Protein AF-0000000065932574 (afdb_homodimer)

Nearest PDB structures (foldseek):
  1spg-assembly1_B-2  TM=9.862E-01  e=1.810E-15  Leiostomus xanthurus
  3bom-assembly1_D  TM=9.839E-01  e=6.636E-15  Oncorhynchus mykiss
  1hbr-assembly1_B  TM=9.852E-01  e=6.732E-13  Gallus gallus
  5eui-assembly1_B  TM=9.733E-01  e=8.563E-13  Ochotona princeps
  1o1k-assembly1_D  TM=9.683E-01  e=1.089E-12  Homo sapiens

Structure (mmCIF, N/CA/C/O backbone):
data_AF-0000000065932574-model_v1
#
loop_
_entity.id
_entity.type
_entity.pdbx_description
1 polymer 'Hemoglobin subunit beta-B'
#
loop_
_atom_site.group_PDB
_atom_site.id
_atom_site.type_symbol
_atom_site.label_atom_id
_atom_site.label_alt_id
_atom_site.label_comp_id
_atom_site.label_asym_id
_atom_site.label_entity_id
_atom_site.label_seq_id
_atom_site.pdbx_PDB_ins_code
_atom_site.Cartn_x
_atom_site.Cartn_y
_atom_site.Cartn_z
_atom_site.occupancy
_atom_site.B_iso_or_equiv
_atom_site.auth_seq_id
_atom_site.auth_comp_id
_atom_site.auth_asym_id
_atom_site.auth_atom_id
_atom_site.pdbx_PDB_model_num
ATOM 1 N N . MET A 1 1 ? 18.172 -2.545 -16.797 1 76.25 1 MET A N 1
ATOM 2 C CA . MET A 1 1 ? 18.594 -3.184 -15.555 1 76.25 1 MET A CA 1
ATOM 3 C C . MET A 1 1 ? 18.422 -2.236 -14.375 1 76.25 1 MET A C 1
ATOM 5 O O . MET A 1 1 ? 18.578 -1.021 -14.523 1 76.25 1 MET A O 1
ATOM 9 N N . VAL A 1 2 ? 17.922 -2.836 -13.172 1 87 2 VAL A N 1
ATOM 10 C CA . VAL A 1 2 ? 17.797 -2.018 -11.977 1 87 2 VAL A CA 1
ATOM 11 C C . VAL A 1 2 ? 19.125 -1.96 -11.242 1 87 2 VAL A C 1
ATOM 13 O O . VAL A 1 2 ? 19.828 -2.971 -11.125 1 87 2 VAL A O 1
ATOM 16 N N . ASP A 1 3 ? 19.547 -0.812 -10.898 1 93.62 3 ASP A N 1
ATOM 17 C CA . ASP A 1 3 ? 20.766 -0.646 -10.117 1 93.62 3 ASP A CA 1
ATOM 18 C C . ASP A 1 3 ? 20.484 -0.751 -8.617 1 93.62 3 ASP A C 1
ATOM 20 O O . ASP A 1 3 ? 19.75 0.06 -8.062 1 93.62 3 ASP A O 1
ATOM 24 N N . TRP A 1 4 ? 21.125 -1.774 -7.992 1 97.38 4 TRP A N 1
ATOM 25 C CA . TRP A 1 4 ? 20.953 -2.01 -6.562 1 97.38 4 TRP A CA 1
ATOM 26 C C . TRP A 1 4 ? 22.219 -1.632 -5.797 1 97.38 4 TRP A C 1
ATOM 28 O O . TRP A 1 4 ? 23.328 -2.035 -6.172 1 97.38 4 TRP A O 1
ATOM 38 N N . THR A 1 5 ? 22.047 -0.857 -4.723 1 97.62 5 THR A N 1
ATOM 39 C CA . THR A 1 5 ? 23.156 -0.694 -3.801 1 97.62 5 THR A CA 1
ATOM 40 C C . THR A 1 5 ? 23.344 -1.942 -2.941 1 97.62 5 THR A C 1
ATOM 42 O O . THR A 1 5 ? 22.453 -2.789 -2.873 1 97.62 5 THR A O 1
ATOM 45 N N . ASP A 1 6 ? 24.469 -2.064 -2.291 1 97.69 6 ASP A N 1
ATOM 46 C CA . ASP A 1 6 ? 24.719 -3.189 -1.392 1 97.69 6 ASP A CA 1
ATOM 47 C C . ASP A 1 6 ? 23.703 -3.199 -0.245 1 97.69 6 ASP A C 1
ATOM 49 O O . ASP A 1 6 ? 23.25 -4.266 0.182 1 97.69 6 ASP A O 1
ATOM 53 N N . ALA A 1 7 ? 23.344 -2.027 0.246 1 97.69 7 ALA A N 1
ATOM 54 C CA . ALA A 1 7 ? 22.406 -1.908 1.354 1 97.69 7 ALA A CA 1
ATOM 55 C C . ALA A 1 7 ? 21 -2.373 0.94 1 97.69 7 ALA A C 1
ATOM 57 O O . ALA A 1 7 ? 20.312 -3.055 1.706 1 97.69 7 ALA A O 1
ATOM 58 N N . GLU A 1 8 ? 20.625 -2.012 -0.268 1 98 8 GLU A N 1
ATOM 59 C CA . GLU A 1 8 ? 19.328 -2.445 -0.774 1 98 8 GLU A CA 1
ATOM 60 C C . GLU A 1 8 ? 19.281 -3.963 -0.935 1 98 8 GLU A C 1
ATOM 62 O O . GLU A 1 8 ? 18.297 -4.602 -0.531 1 98 8 GLU A O 1
ATOM 67 N N . ARG A 1 9 ? 20.328 -4.551 -1.53 1 98.12 9 ARG A N 1
ATOM 68 C CA . ARG A 1 9 ? 20.422 -5.996 -1.71 1 98.12 9 ARG A CA 1
ATOM 69 C C . ARG A 1 9 ? 20.297 -6.723 -0.374 1 98.12 9 ARG A C 1
ATOM 71 O O . ARG A 1 9 ? 19.562 -7.695 -0.251 1 98.12 9 ARG A O 1
ATOM 78 N N . ALA A 1 10 ? 21.031 -6.242 0.563 1 98.5 10 ALA A N 1
ATOM 79 C CA . ALA A 1 10 ? 21.031 -6.867 1.884 1 98.5 10 ALA A CA 1
ATOM 80 C C . ALA A 1 10 ? 19.656 -6.781 2.543 1 98.5 10 ALA A C 1
ATOM 82 O O . ALA A 1 10 ? 19.219 -7.738 3.18 1 98.5 10 ALA A O 1
ATOM 83 N N . ALA A 1 11 ? 19 -5.621 2.408 1 98.5 11 ALA A N 1
ATOM 84 C CA . ALA A 1 11 ? 17.688 -5.43 3.002 1 98.5 11 ALA A CA 1
ATOM 85 C C . ALA A 1 11 ? 16.656 -6.387 2.389 1 98.5 11 ALA A C 1
ATOM 87 O O . ALA A 1 11 ? 15.883 -7.016 3.107 1 98.5 11 ALA A O 1
ATOM 88 N N . ILE A 1 12 ? 16.719 -6.523 1.068 1 98.62 12 ILE A N 1
ATOM 89 C CA . ILE A 1 12 ? 15.77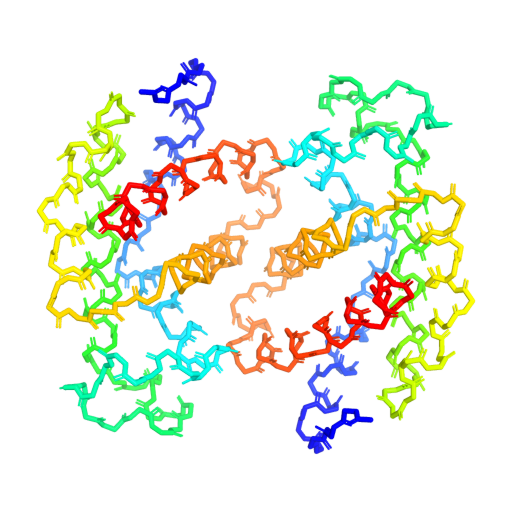3 -7.383 0.356 1 98.62 12 ILE A CA 1
ATOM 90 C C . ILE A 1 12 ? 16.016 -8.844 0.735 1 98.62 12 ILE A C 1
ATOM 92 O O . ILE A 1 12 ? 15.078 -9.555 1.112 1 98.62 12 ILE A O 1
ATOM 96 N N . THR A 1 13 ? 17.266 -9.266 0.676 1 98.44 13 THR A N 1
ATOM 97 C CA . THR A 1 13 ? 17.594 -10.664 0.912 1 98.44 13 THR A CA 1
ATOM 98 C C . THR A 1 13 ? 17.344 -11.039 2.373 1 98.44 13 THR A C 1
ATOM 100 O O . THR A 1 13 ? 16.875 -12.133 2.672 1 98.44 13 THR A O 1
ATOM 103 N N . SER A 1 14 ? 17.688 -10.148 3.275 1 98.62 14 SER A N 1
ATOM 104 C CA . SER A 1 14 ? 17.453 -10.398 4.695 1 98.62 14 SER A CA 1
ATOM 105 C C . SER A 1 14 ? 15.969 -10.5 5 1 98.62 14 SER A C 1
ATOM 107 O O . SER A 1 14 ? 15.539 -11.406 5.73 1 98.62 14 SER A O 1
ATOM 109 N N . LEU A 1 15 ? 15.211 -9.586 4.473 1 98.62 15 LEU A N 1
ATOM 110 C CA . LEU A 1 15 ? 13.766 -9.633 4.68 1 98.62 15 LEU A CA 1
ATOM 111 C C . LEU A 1 15 ? 13.172 -10.906 4.082 1 98.62 15 LEU A C 1
ATOM 113 O O . LEU A 1 15 ? 12.39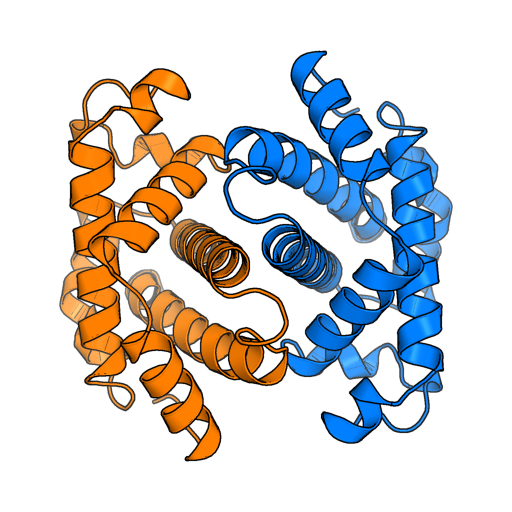1 -11.594 4.738 1 98.62 15 LEU A O 1
ATOM 117 N N . TRP A 1 16 ? 13.586 -11.203 2.852 1 98.62 16 TRP A N 1
ATOM 118 C CA . TRP A 1 16 ? 13.078 -12.391 2.178 1 98.62 16 TRP A CA 1
ATOM 119 C C . TRP A 1 16 ? 13.375 -13.648 2.992 1 98.62 16 TRP A C 1
ATOM 121 O O . TRP A 1 16 ? 12.531 -14.539 3.096 1 98.62 16 TRP A O 1
ATOM 131 N N . GLY A 1 17 ? 14.547 -13.688 3.535 1 98.38 17 GLY A N 1
ATOM 132 C CA . GLY A 1 17 ? 14.961 -14.844 4.316 1 98.38 17 GLY A CA 1
ATOM 133 C C 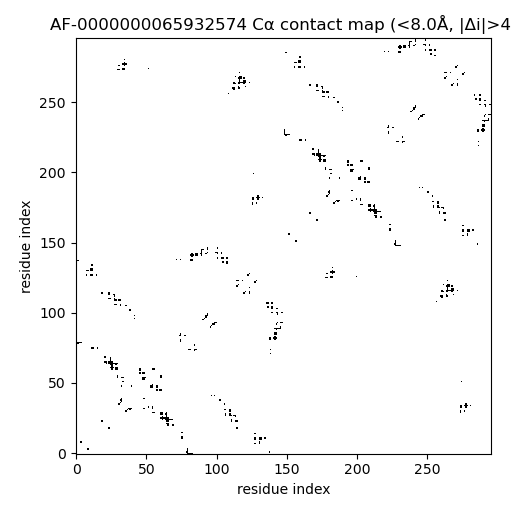. GLY A 1 17 ? 14.07 -15.094 5.52 1 98.38 17 GLY A C 1
ATOM 134 O O . GLY A 1 17 ? 14.016 -16.203 6.039 1 98.38 17 GLY A O 1
ATOM 135 N N . LYS A 1 18 ? 13.375 -14.094 5.98 1 98.44 18 LYS A N 1
ATOM 136 C CA . LYS A 1 18 ? 12.523 -14.219 7.156 1 98.44 18 LYS A CA 1
ATOM 137 C C . LYS A 1 18 ? 11.078 -14.539 6.762 1 98.44 18 LYS A C 1
ATOM 139 O O . LYS A 1 18 ? 10.273 -14.922 7.609 1 98.44 18 LYS A O 1
ATOM 144 N N . ILE A 1 19 ? 10.719 -14.352 5.516 1 98.56 19 ILE A N 1
ATOM 145 C CA . ILE A 1 19 ? 9.352 -14.516 5.039 1 98.56 19 ILE A CA 1
ATOM 146 C C . ILE A 1 19 ? 9.047 -16 4.828 1 98.56 19 ILE A C 1
ATOM 148 O O . ILE A 1 19 ? 9.805 -16.703 4.156 1 98.56 19 ILE A O 1
ATOM 152 N N . ASP A 1 20 ? 8.031 -16.469 5.426 1 98.31 20 ASP A N 1
ATOM 153 C CA . ASP A 1 20 ? 7.461 -17.766 5.113 1 98.31 20 ASP A CA 1
ATOM 154 C C . ASP A 1 20 ? 6.484 -17.672 3.943 1 98.31 20 ASP A C 1
ATOM 156 O O . ASP A 1 20 ? 5.359 -17.188 4.105 1 98.31 20 ASP A O 1
ATOM 160 N N . VAL A 1 21 ? 6.824 -18.172 2.842 1 97.25 21 VAL A N 1
ATOM 161 C CA . VAL A 1 21 ? 6.07 -18.016 1.601 1 97.25 21 VAL A CA 1
ATOM 162 C C . VAL A 1 21 ? 4.707 -18.688 1.742 1 97.25 21 VAL A C 1
ATOM 164 O O . VAL A 1 21 ? 3.721 -18.234 1.159 1 97.25 21 VAL A O 1
ATOM 167 N N . GLY A 1 22 ? 4.672 -19.812 2.488 1 97.19 22 GLY A N 1
ATOM 168 C CA . GLY A 1 22 ? 3.426 -20.531 2.719 1 97.19 22 GLY A CA 1
ATOM 169 C C . GLY A 1 22 ? 2.469 -19.781 3.627 1 97.19 22 GLY A C 1
ATOM 170 O O . GLY A 1 22 ? 1.277 -20.094 3.674 1 97.19 22 GLY A O 1
ATOM 171 N N . GLU A 1 23 ? 2.965 -18.828 4.344 1 98.12 23 GLU A N 1
ATOM 172 C CA . GLU A 1 23 ? 2.15 -18 5.227 1 98.12 23 GLU A CA 1
ATOM 173 C C . GLU A 1 23 ? 1.744 -16.703 4.543 1 98.12 23 GLU A C 1
ATOM 175 O O . GLU A 1 23 ? 0.555 -16.406 4.418 1 98.12 23 GLU A O 1
ATOM 180 N N . ILE A 1 24 ? 2.709 -15.938 3.996 1 98.75 24 ILE A N 1
ATOM 181 C CA . ILE A 1 24 ? 2.471 -14.586 3.486 1 98.75 24 ILE A CA 1
ATOM 182 C C . ILE A 1 24 ? 1.743 -14.664 2.146 1 98.75 24 ILE A C 1
ATOM 184 O O . ILE A 1 24 ? 0.891 -13.828 1.848 1 98.75 24 ILE A O 1
ATOM 188 N N . GLY A 1 25 ? 2.105 -15.664 1.312 1 98.69 25 GLY A N 1
ATOM 189 C CA . GLY A 1 25 ? 1.512 -15.805 -0.009 1 98.69 25 GLY A CA 1
ATOM 190 C C . GLY A 1 25 ? 0 -15.93 0.026 1 98.69 25 GLY A C 1
ATOM 191 O O . GLY A 1 25 ? -0.708 -15.117 -0.571 1 98.69 25 GLY A O 1
ATOM 192 N N . PRO A 1 26 ? -0.495 -16.953 0.749 1 98.69 26 PRO A N 1
ATOM 193 C CA . PRO A 1 26 ? -1.946 -17.094 0.875 1 98.69 26 PRO A CA 1
ATOM 194 C C . PRO A 1 26 ? -2.621 -15.852 1.447 1 98.69 26 PRO A C 1
ATOM 196 O O . PRO A 1 26 ? -3.688 -15.453 0.974 1 98.69 26 PRO A O 1
ATOM 199 N N . GLN A 1 27 ? -2.023 -15.211 2.443 1 98.69 27 GLN A N 1
ATOM 200 C CA . GLN A 1 27 ? -2.592 -14.008 3.033 1 98.69 27 GLN A CA 1
ATOM 201 C C . GLN A 1 27 ? -2.682 -12.883 2.008 1 98.69 27 GLN A C 1
ATOM 203 O O . GLN A 1 27 ? -3.701 -12.195 1.92 1 98.69 27 GLN A O 1
ATOM 208 N N . ALA A 1 28 ? -1.622 -12.711 1.23 1 98.81 28 ALA A N 1
ATOM 209 C CA . ALA A 1 28 ? -1.55 -11.609 0.275 1 98.81 28 ALA A CA 1
ATOM 210 C C . ALA A 1 28 ? -2.576 -11.781 -0.841 1 98.81 28 ALA A C 1
ATOM 212 O O . ALA A 1 28 ? -3.258 -10.828 -1.22 1 98.81 28 ALA A O 1
ATOM 213 N N . LEU A 1 29 ? -2.684 -13.008 -1.355 1 98.75 29 LEU A N 1
ATOM 214 C CA . LEU A 1 29 ? -3.633 -13.219 -2.441 1 98.75 29 LEU A CA 1
ATOM 215 C C . LEU A 1 29 ? -5.07 -13.109 -1.938 1 98.75 29 LEU A C 1
ATOM 217 O O . LEU A 1 29 ? -5.934 -12.57 -2.637 1 98.75 29 LEU A O 1
ATOM 221 N N . THR A 1 30 ? -5.328 -13.578 -0.752 1 98.75 30 THR A N 1
ATOM 222 C CA . THR A 1 30 ? -6.633 -13.398 -0.126 1 98.75 30 THR A CA 1
ATOM 223 C C . THR A 1 30 ? -6.98 -11.922 -0.015 1 98.75 30 THR A C 1
ATOM 225 O O . THR A 1 30 ? -8.078 -11.5 -0.4 1 98.75 30 THR A O 1
ATOM 228 N N . ARG A 1 31 ? -6.07 -11.102 0.467 1 98.81 31 ARG A N 1
ATOM 229 C CA . ARG A 1 31 ? -6.301 -9.664 0.577 1 98.81 31 ARG A CA 1
ATOM 230 C C . ARG A 1 31 ? -6.562 -9.047 -0.792 1 98.81 31 ARG A C 1
ATOM 232 O O . ARG A 1 31 ? -7.426 -8.18 -0.932 1 98.81 31 ARG A O 1
ATOM 239 N N . LEU A 1 32 ? -5.801 -9.516 -1.788 1 98.75 32 LEU A N 1
ATOM 240 C CA . LEU A 1 32 ? -6.027 -8.984 -3.129 1 98.75 32 LEU A CA 1
ATOM 241 C C . LEU A 1 32 ? -7.477 -9.195 -3.555 1 98.75 32 LEU A C 1
ATOM 243 O O . LEU A 1 32 ? -8.141 -8.25 -3.986 1 98.75 32 LEU A O 1
ATOM 247 N N . LEU A 1 33 ? -7.98 -10.414 -3.416 1 98.69 33 LEU A N 1
ATOM 248 C CA . LEU A 1 33 ? -9.297 -10.781 -3.924 1 98.69 33 LEU A CA 1
ATOM 249 C C . LEU A 1 33 ? -10.398 -10.086 -3.127 1 98.69 33 LEU A C 1
ATOM 251 O O . LEU A 1 33 ? -11.461 -9.781 -3.668 1 98.69 33 LEU A O 1
ATOM 255 N N . ILE A 1 34 ? -10.141 -9.75 -1.908 1 98.56 34 ILE A N 1
ATOM 256 C CA . ILE A 1 34 ? -11.148 -9.141 -1.043 1 98.56 34 ILE A CA 1
ATOM 257 C C . ILE A 1 34 ? -11.102 -7.625 -1.186 1 98.56 34 ILE A C 1
ATOM 259 O O . ILE A 1 34 ? -12.141 -6.98 -1.353 1 98.56 34 ILE A O 1
ATOM 263 N N . VAL A 1 35 ? -9.953 -7.027 -1.203 1 98.38 35 VAL A N 1
ATOM 264 C CA . VAL A 1 35 ? -9.766 -5.582 -1.192 1 98.38 35 VAL A CA 1
ATOM 265 C C . VAL A 1 35 ? -9.969 -5.023 -2.598 1 98.38 35 VAL A C 1
ATOM 267 O O . VAL A 1 35 ? -10.461 -3.904 -2.764 1 98.38 35 VAL A O 1
ATOM 270 N N . TYR A 1 36 ? -9.562 -5.801 -3.598 1 97.94 36 TYR A N 1
ATOM 271 C CA . TYR A 1 36 ? -9.703 -5.438 -5.004 1 97.94 36 TYR A CA 1
ATOM 272 C C . TYR A 1 36 ? -10.547 -6.465 -5.75 1 97.94 36 TYR A C 1
ATOM 274 O O . TYR A 1 36 ? -10.055 -7.156 -6.637 1 97.94 36 TYR A O 1
ATOM 282 N N . PRO A 1 37 ? -11.828 -6.461 -5.48 1 97.19 37 PRO A N 1
ATOM 283 C CA . PRO A 1 37 ? -12.68 -7.566 -5.93 1 97.19 37 PRO A CA 1
ATOM 284 C C . PRO A 1 37 ? -12.758 -7.672 -7.453 1 97.19 37 PRO A C 1
ATOM 286 O O . PRO A 1 37 ? -13.078 -8.734 -7.984 1 97.19 37 PRO A O 1
ATOM 289 N N . TRP A 1 38 ? -12.453 -6.594 -8.219 1 96.25 38 TRP A N 1
ATOM 290 C CA . TRP A 1 38 ? -12.453 -6.656 -9.68 1 96.25 38 TRP A CA 1
ATOM 291 C C . TRP A 1 38 ? -11.383 -7.621 -10.172 1 96.25 38 TRP A C 1
ATOM 293 O O . TRP A 1 38 ? -11.422 -8.062 -11.328 1 96.25 38 TRP A O 1
ATOM 303 N N . THR A 1 39 ? -10.414 -8.031 -9.383 1 97.44 39 THR A N 1
ATOM 304 C CA . THR A 1 39 ? -9.359 -8.945 -9.789 1 97.44 39 THR A CA 1
ATOM 305 C C . THR A 1 39 ? -9.875 -10.383 -9.828 1 97.44 39 THR A C 1
ATOM 307 O O . THR A 1 39 ? -9.234 -11.258 -10.406 1 97.44 39 THR A O 1
ATOM 310 N N . GLN A 1 40 ? -11.008 -10.641 -9.156 1 97.38 40 GLN A N 1
ATOM 311 C CA . GLN A 1 40 ? -11.578 -11.984 -9.094 1 97.38 40 GLN A CA 1
ATOM 312 C C . GLN A 1 40 ? -11.836 -12.539 -10.492 1 97.38 40 GLN A C 1
ATOM 314 O O . GLN A 1 40 ? -11.797 -13.75 -10.703 1 97.38 40 GLN A O 1
ATOM 319 N N . ARG A 1 41 ? -12.023 -11.672 -11.445 1 95.44 41 ARG A N 1
ATOM 320 C CA . ARG A 1 41 ? -12.352 -12.07 -12.812 1 95.44 41 ARG A CA 1
ATOM 321 C C . ARG A 1 41 ? -11.219 -12.891 -13.422 1 95.44 41 ARG A C 1
ATOM 323 O O . ARG A 1 41 ? -11.438 -13.68 -14.352 1 95.44 41 ARG A O 1
ATOM 330 N N . HIS A 1 42 ? -9.969 -12.797 -12.906 1 94.88 42 HIS A N 1
ATOM 331 C CA . HIS A 1 42 ? -8.812 -13.508 -13.445 1 94.88 42 HIS A CA 1
ATOM 332 C C . HIS A 1 42 ? -8.672 -14.883 -12.812 1 94.88 42 HIS A C 1
ATOM 334 O O . HIS A 1 42 ? -7.812 -15.672 -13.211 1 94.88 42 HIS A O 1
ATOM 340 N N . PHE A 1 43 ? -9.555 -15.188 -11.867 1 96.88 43 PHE A N 1
ATOM 341 C CA . PHE A 1 43 ? -9.391 -16.422 -11.102 1 96.88 43 PHE A CA 1
ATOM 342 C C . PHE A 1 43 ? -10.648 -17.266 -11.164 1 96.88 43 PHE A C 1
ATOM 344 O O . PHE A 1 43 ? -11.031 -17.906 -10.18 1 96.88 43 PHE A O 1
ATOM 351 N N . THR A 1 44 ? -11.242 -17.281 -12.258 1 93.44 44 THR A N 1
ATOM 352 C CA . THR A 1 44 ? -12.5 -17.984 -12.461 1 93.44 44 THR A CA 1
ATOM 353 C C . THR A 1 44 ? -12.32 -19.484 -12.266 1 93.44 44 THR A C 1
ATOM 355 O O . THR A 1 44 ? -13.258 -20.188 -11.891 1 93.44 44 THR A O 1
ATOM 358 N N . THR A 1 45 ? -11.117 -19.969 -12.461 1 95.31 45 THR A N 1
ATOM 359 C CA . THR A 1 45 ? -10.844 -21.406 -12.367 1 95.31 45 THR A CA 1
ATOM 360 C C . THR A 1 45 ? -10.727 -21.828 -10.906 1 95.31 45 THR A C 1
ATOM 362 O O . THR A 1 45 ? -10.609 -23.031 -10.617 1 95.31 45 THR A O 1
ATOM 365 N N . PHE A 1 46 ? -10.82 -20.906 -9.977 1 97.56 46 PHE A N 1
ATOM 366 C CA . PHE A 1 46 ? -10.641 -21.219 -8.562 1 97.56 46 PHE A CA 1
ATOM 367 C C . PHE A 1 46 ? -11.961 -21.641 -7.926 1 97.56 46 PHE A C 1
ATOM 369 O O . PHE A 1 46 ? -12 -21.984 -6.746 1 97.56 46 PHE A O 1
ATOM 376 N N . GLY A 1 47 ? -13 -21.688 -8.758 1 96 47 GLY A N 1
ATOM 377 C CA . GLY A 1 47 ? -14.312 -21.984 -8.188 1 96 47 GLY A CA 1
ATOM 378 C C . GLY A 1 47 ? -14.969 -20.781 -7.551 1 96 47 GLY A C 1
ATOM 379 O O . GLY A 1 47 ? -14.992 -19.688 -8.133 1 96 47 GLY A O 1
ATOM 380 N N . ASN A 1 48 ? -15.531 -21.016 -6.285 1 96 48 ASN A N 1
ATOM 381 C CA . ASN A 1 48 ? -16.297 -19.953 -5.648 1 96 48 ASN A CA 1
ATOM 382 C C . ASN A 1 48 ? -15.375 -18.969 -4.926 1 96 48 ASN A C 1
ATOM 384 O O . ASN A 1 48 ? -14.719 -19.328 -3.949 1 96 48 ASN A O 1
ATOM 388 N N . VAL A 1 49 ? -15.352 -17.766 -5.391 1 97.31 49 VAL A N 1
ATOM 389 C CA . VAL A 1 49 ? -14.602 -16.688 -4.738 1 97.31 49 VAL A CA 1
ATOM 390 C C . VAL A 1 49 ? -15.492 -15.461 -4.57 1 97.31 49 VAL A C 1
ATOM 392 O O . VAL A 1 49 ? -15.008 -14.328 -4.559 1 97.31 49 VAL A O 1
ATOM 395 N N . SER A 1 50 ? -16.812 -15.625 -4.441 1 95.12 50 SER A N 1
ATOM 396 C CA . SER A 1 50 ? -17.781 -14.531 -4.5 1 95.12 50 SER A CA 1
ATOM 397 C C . SER A 1 50 ? -17.984 -13.898 -3.127 1 95.12 50 SER A C 1
ATOM 399 O O . SER A 1 50 ? -18.562 -12.812 -3.018 1 95.12 50 SER A O 1
ATOM 401 N N . THR A 1 51 ? -17.578 -14.625 -2.033 1 96.38 51 THR A N 1
ATOM 402 C CA . THR A 1 51 ? -17.672 -14.078 -0.684 1 96.38 51 THR A CA 1
ATOM 403 C C . THR A 1 51 ? -16.328 -14.133 0.024 1 96.38 51 THR A C 1
ATOM 405 O O . THR A 1 51 ? -15.461 -14.93 -0.337 1 96.38 51 THR A O 1
ATOM 408 N N . ASN A 1 52 ? -16.219 -13.289 1.004 1 96.5 52 ASN A N 1
ATOM 409 C CA . ASN A 1 52 ? -14.984 -13.297 1.777 1 96.5 52 ASN A CA 1
ATOM 410 C C . ASN A 1 52 ? -14.734 -14.656 2.418 1 96.5 52 ASN A C 1
ATOM 412 O O . ASN A 1 52 ? -13.602 -15.141 2.424 1 96.5 52 ASN A O 1
ATOM 416 N N . ALA A 1 53 ? -15.82 -15.25 2.939 1 96.19 53 ALA A N 1
ATOM 417 C CA . ALA A 1 53 ? -15.703 -16.578 3.555 1 96.19 53 ALA A CA 1
ATOM 418 C C . ALA A 1 53 ? -15.227 -17.609 2.541 1 96.19 53 ALA A C 1
ATOM 420 O O . ALA A 1 53 ? -14.391 -18.453 2.855 1 96.19 53 ALA A O 1
ATOM 421 N N . ALA A 1 54 ? -15.781 -17.594 1.314 1 97.56 54 ALA A N 1
ATOM 422 C CA . ALA A 1 54 ? -15.391 -18.516 0.255 1 97.56 54 ALA A CA 1
ATOM 423 C C . ALA A 1 54 ? -13.922 -18.344 -0.12 1 97.56 54 ALA A C 1
ATOM 425 O O . ALA A 1 54 ? -13.219 -19.312 -0.381 1 97.56 54 ALA A O 1
ATOM 426 N N . ILE A 1 55 ? -13.445 -17.109 -0.122 1 98.44 55 ILE A N 1
ATOM 427 C CA . ILE A 1 55 ? -12.07 -16.797 -0.491 1 98.44 55 ILE A CA 1
ATOM 428 C C . ILE A 1 55 ? -11.117 -17.297 0.587 1 98.44 55 ILE A C 1
ATOM 430 O O . ILE A 1 55 ? -10.109 -17.938 0.281 1 98.44 55 ILE A O 1
ATOM 434 N N . LEU A 1 56 ? -11.453 -17.062 1.831 1 96.62 56 LEU A N 1
ATOM 435 C CA . LEU A 1 56 ? -10.609 -17.422 2.963 1 96.62 56 LEU A CA 1
ATOM 436 C C . LEU A 1 56 ? -10.422 -18.922 3.059 1 96.62 56 LEU A C 1
ATOM 438 O O . LEU A 1 56 ? -9.359 -19.406 3.461 1 96.62 56 LEU A O 1
ATOM 442 N N . GLY A 1 57 ? -11.391 -19.609 2.686 1 95.19 57 GLY A N 1
ATOM 443 C CA . GLY A 1 57 ? -11.344 -21.062 2.816 1 95.19 57 GLY A CA 1
ATOM 444 C C . GLY A 1 57 ? -10.992 -21.766 1.52 1 95.19 57 GLY A C 1
ATOM 445 O O . GLY A 1 57 ? -11.07 -23 1.437 1 95.19 57 GLY A O 1
ATOM 446 N N . ASN A 1 58 ? -10.594 -21.062 0.461 1 98.06 58 ASN A N 1
ATOM 447 C CA . ASN A 1 58 ? -10.375 -21.641 -0.861 1 98.06 58 ASN A CA 1
ATOM 448 C C . ASN A 1 58 ? -8.945 -22.141 -1.02 1 98.06 58 ASN A C 1
ATOM 450 O O . ASN A 1 58 ? -8 -21.359 -1.062 1 98.06 58 ASN A O 1
ATOM 454 N N . PRO A 1 59 ? -8.719 -23.422 -1.13 1 98 59 PRO A N 1
ATOM 455 C CA . PRO A 1 59 ? -7.355 -23.953 -1.217 1 98 59 PRO A CA 1
ATOM 456 C C . PRO A 1 59 ? -6.621 -23.5 -2.477 1 98 59 PRO A C 1
ATOM 458 O O . PRO A 1 59 ? -5.391 -23.406 -2.479 1 98 59 PRO A O 1
ATOM 461 N N . LYS A 1 60 ? -7.312 -23.219 -3.494 1 98.5 60 LYS A N 1
ATOM 462 C CA . LYS A 1 60 ? -6.672 -22.766 -4.727 1 98.5 60 LYS A CA 1
ATOM 463 C C . LYS A 1 60 ? -6.102 -21.359 -4.562 1 98.5 60 LYS A C 1
ATOM 465 O O . LYS A 1 60 ? -5.07 -21.031 -5.148 1 98.5 60 LYS A O 1
ATOM 470 N N . VAL A 1 61 ? -6.816 -20.531 -3.775 1 98.5 61 VAL A N 1
ATOM 471 C CA . VAL A 1 61 ? -6.305 -19.203 -3.467 1 98.5 61 VAL A CA 1
ATOM 472 C C . VAL A 1 61 ? -4.996 -19.328 -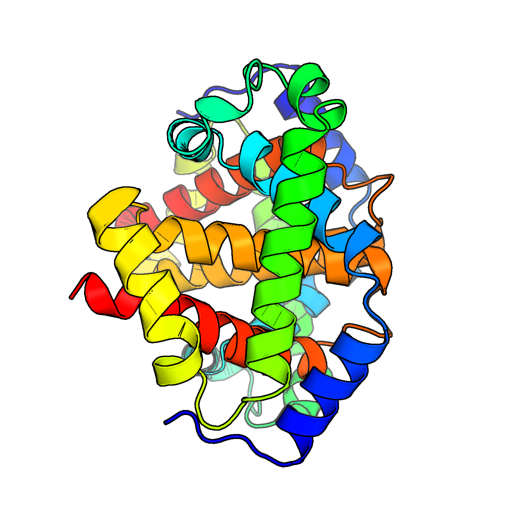2.689 1 98.5 61 VAL A C 1
ATOM 474 O O . VAL A 1 61 ? -4.004 -18.672 -3.027 1 98.5 61 VAL A O 1
ATOM 477 N N . ALA A 1 62 ? -5.016 -20.188 -1.742 1 98.38 62 ALA A N 1
ATOM 478 C CA . ALA A 1 62 ? -3.822 -20.391 -0.924 1 98.38 62 ALA A CA 1
ATOM 479 C C . ALA A 1 62 ? -2.666 -20.922 -1.765 1 98.38 62 ALA A C 1
ATOM 481 O O . ALA A 1 62 ? -1.54 -20.422 -1.667 1 98.38 62 ALA A O 1
ATOM 482 N N . GLN A 1 63 ? -2.957 -21.891 -2.561 1 98.38 63 GLN A N 1
ATOM 483 C CA . GLN A 1 63 ? -1.924 -22.516 -3.389 1 98.38 63 GLN A CA 1
ATOM 484 C C . GLN A 1 63 ? -1.344 -21.5 -4.379 1 98.38 63 GLN A C 1
ATOM 486 O O . GLN A 1 63 ? -0.129 -21.469 -4.586 1 98.38 63 GLN A O 1
ATOM 491 N N . HIS A 1 64 ? -2.178 -20.719 -5.012 1 98.31 64 HIS A N 1
ATOM 492 C CA . HIS A 1 64 ? -1.671 -19.75 -5.973 1 98.31 64 HIS A CA 1
ATOM 493 C C . HIS A 1 64 ? -0.883 -18.641 -5.273 1 98.31 64 HIS A C 1
ATOM 495 O O . HIS A 1 64 ? 0.084 -18.109 -5.828 1 98.31 64 HIS A O 1
ATOM 501 N N . GLY A 1 65 ? -1.313 -18.266 -4.023 1 98.44 65 GLY A N 1
ATOM 502 C CA . GLY A 1 65 ? -0.495 -17.359 -3.238 1 98.44 65 GLY A CA 1
ATOM 503 C C . GLY A 1 65 ? 0.928 -17.844 -3.049 1 98.44 65 GLY A C 1
ATOM 504 O O . GLY A 1 65 ? 1.879 -17.078 -3.193 1 98.44 65 GLY A O 1
ATOM 505 N N . LYS A 1 66 ? 1.029 -19.094 -2.795 1 98.31 66 LYS A N 1
ATOM 506 C CA . LYS A 1 66 ? 2.355 -19.688 -2.666 1 98.31 66 LYS A CA 1
ATOM 507 C C . LYS A 1 66 ? 3.109 -19.641 -3.99 1 98.31 66 LYS A C 1
ATOM 509 O O . LYS A 1 66 ? 4.316 -19.375 -4.016 1 98.31 66 LYS A O 1
ATOM 514 N N . THR A 1 67 ? 2.406 -19.938 -5.059 1 97.38 67 THR A N 1
ATOM 515 C CA . THR A 1 67 ? 3.008 -19.891 -6.387 1 97.38 67 THR A CA 1
ATOM 516 C C . THR A 1 67 ? 3.557 -18.5 -6.695 1 97.38 67 THR A C 1
ATOM 518 O O . THR A 1 67 ? 4.672 -18.375 -7.203 1 97.38 67 THR A O 1
ATOM 521 N N . VAL A 1 68 ? 2.777 -17.469 -6.395 1 97.56 68 VAL A N 1
ATOM 522 C CA . VAL A 1 68 ? 3.186 -16.094 -6.621 1 97.56 68 VAL A CA 1
ATOM 523 C C . VAL A 1 68 ? 4.461 -15.797 -5.836 1 97.56 68 VAL A C 1
ATOM 525 O O . VAL A 1 68 ? 5.406 -15.211 -6.375 1 97.56 68 VAL A O 1
ATOM 528 N N . MET A 1 69 ? 4.539 -16.203 -4.562 1 98.19 69 MET A N 1
ATOM 529 C CA . MET A 1 69 ? 5.715 -15.953 -3.736 1 98.19 69 MET A CA 1
ATOM 530 C C . MET A 1 69 ? 6.918 -16.734 -4.246 1 98.19 69 MET A C 1
ATOM 532 O O . MET A 1 69 ? 8.055 -16.281 -4.137 1 98.19 69 MET A O 1
ATOM 536 N N . GLY A 1 70 ? 6.633 -17.922 -4.781 1 96 70 GLY A N 1
ATOM 537 C CA . GLY A 1 70 ? 7.699 -18.625 -5.473 1 96 70 GLY A CA 1
ATOM 538 C C . GLY A 1 70 ? 8.281 -17.844 -6.629 1 96 70 GLY A C 1
ATOM 539 O O . GLY A 1 70 ? 9.492 -17.891 -6.863 1 96 70 GLY A O 1
ATOM 540 N N . GLY A 1 71 ? 7.418 -17.188 -7.352 1 95.5 71 GLY A N 1
ATOM 541 C CA . GLY A 1 71 ? 7.891 -16.266 -8.375 1 95.5 71 GLY A CA 1
ATOM 542 C C . GLY A 1 71 ? 8.773 -15.172 -7.824 1 95.5 71 GLY A C 1
ATOM 543 O O . GLY A 1 71 ? 9.797 -14.828 -8.43 1 95.5 71 GLY A O 1
ATOM 544 N N . LEU A 1 72 ? 8.438 -14.617 -6.691 1 97.88 72 LEU A N 1
ATOM 545 C CA . LEU A 1 72 ? 9.25 -13.57 -6.082 1 97.88 72 LEU A CA 1
ATOM 546 C C . LEU A 1 72 ? 10.617 -14.109 -5.668 1 97.88 72 LEU A C 1
ATOM 548 O O . LEU A 1 72 ? 11.617 -13.391 -5.719 1 97.88 72 LEU A O 1
ATOM 552 N N . GLU A 1 73 ? 10.633 -15.328 -5.227 1 97.88 73 GLU A N 1
ATOM 553 C CA . GLU A 1 73 ? 11.906 -15.961 -4.906 1 97.88 73 GLU A CA 1
ATOM 554 C C . GLU A 1 73 ? 12.852 -15.938 -6.105 1 97.88 73 GLU A C 1
ATOM 556 O O . GLU A 1 73 ? 14.047 -15.672 -5.957 1 97.88 73 GLU A O 1
ATOM 561 N N . ASN A 1 74 ? 12.297 -16.266 -7.254 1 97.31 74 ASN A N 1
ATOM 562 C CA . ASN A 1 74 ? 13.102 -16.219 -8.469 1 97.31 74 ASN A CA 1
ATOM 563 C C . ASN A 1 74 ? 13.672 -14.82 -8.711 1 97.31 74 ASN A C 1
ATOM 565 O O . ASN A 1 74 ? 14.812 -14.68 -9.148 1 97.31 74 ASN A O 1
ATOM 569 N N . ALA A 1 75 ? 12.875 -13.82 -8.469 1 97.75 75 ALA A N 1
ATOM 570 C CA . ALA A 1 75 ? 13.336 -12.445 -8.625 1 97.75 75 ALA A CA 1
ATOM 571 C C . ALA A 1 75 ? 14.453 -12.125 -7.633 1 97.75 75 ALA A C 1
ATOM 573 O O . ALA A 1 75 ? 15.453 -11.5 -7.992 1 97.75 75 ALA A O 1
ATOM 574 N N . VAL A 1 76 ? 14.289 -12.547 -6.352 1 98.31 76 VAL A N 1
ATOM 575 C CA . VAL A 1 76 ? 15.281 -12.297 -5.312 1 98.31 76 VAL A CA 1
ATOM 576 C C . VAL A 1 76 ? 16.609 -12.953 -5.691 1 98.31 76 VAL A C 1
ATOM 578 O O . VAL A 1 76 ? 17.672 -12.367 -5.496 1 98.31 76 VAL A O 1
ATOM 581 N N . LYS A 1 77 ? 16.547 -14.078 -6.32 1 97.69 77 LYS A N 1
ATOM 582 C CA . LYS A 1 77 ? 17.75 -14.828 -6.707 1 97.69 77 LYS A CA 1
ATOM 583 C C . LYS A 1 77 ? 18.375 -14.242 -7.973 1 97.69 77 LYS A C 1
ATOM 585 O O . LYS A 1 77 ? 19.516 -14.57 -8.312 1 97.69 77 LYS A O 1
ATOM 590 N N . ASN A 1 78 ? 17.641 -13.398 -8.656 1 97.62 78 ASN A N 1
ATOM 591 C CA . ASN A 1 78 ? 18.094 -12.805 -9.906 1 97.62 78 ASN A CA 1
ATOM 592 C C . ASN A 1 78 ? 17.906 -11.289 -9.906 1 97.62 78 ASN A C 1
ATOM 594 O O . ASN A 1 78 ? 17.391 -10.727 -10.875 1 97.62 78 ASN A O 1
ATOM 598 N N . LEU A 1 79 ? 18.297 -10.641 -8.859 1 97.69 79 LEU A N 1
ATOM 599 C CA . LEU A 1 79 ? 18.062 -9.219 -8.664 1 97.69 79 LEU A CA 1
ATOM 600 C C . LEU A 1 79 ? 18.609 -8.406 -9.836 1 97.69 79 LEU A C 1
ATOM 602 O O . LEU A 1 79 ? 18.031 -7.375 -10.195 1 97.69 79 LEU A O 1
ATOM 606 N N . ASP A 1 80 ? 19.625 -8.883 -10.477 1 96.75 80 ASP A N 1
ATOM 607 C CA . ASP A 1 80 ? 20.281 -8.117 -11.531 1 96.75 80 ASP A CA 1
ATOM 608 C C . ASP A 1 80 ? 19.672 -8.414 -12.891 1 96.75 80 ASP A C 1
ATOM 610 O O . ASP A 1 80 ? 20.094 -7.852 -13.906 1 96.75 80 ASP A O 1
ATOM 614 N N . ASP A 1 81 ? 18.656 -9.32 -12.977 1 96.88 81 ASP A N 1
ATOM 615 C CA . ASP A 1 81 ? 18.094 -9.711 -14.258 1 96.88 81 ASP A CA 1
ATOM 616 C C . ASP A 1 81 ? 16.625 -10.102 -14.109 1 96.88 81 ASP A C 1
ATOM 618 O O . ASP A 1 81 ? 16.172 -11.102 -14.672 1 96.88 81 ASP A O 1
ATOM 622 N N . ILE A 1 82 ? 15.906 -9.234 -13.344 1 96.69 82 ILE A N 1
ATOM 623 C CA . ILE A 1 82 ? 14.5 -9.523 -13.039 1 96.69 82 ILE A CA 1
ATOM 624 C C . ILE A 1 82 ? 13.688 -9.516 -14.336 1 96.69 82 ILE A C 1
ATOM 626 O O . ILE A 1 82 ? 12.828 -10.375 -14.539 1 96.69 82 ILE A O 1
ATOM 630 N N . LYS A 1 83 ? 13.977 -8.617 -15.234 1 94.5 83 LYS A N 1
ATOM 631 C CA . LYS A 1 83 ? 13.234 -8.477 -16.484 1 94.5 83 LYS A CA 1
ATOM 632 C C . LYS A 1 83 ? 13.242 -9.781 -17.281 1 94.5 83 LYS A C 1
ATOM 634 O O . LYS A 1 83 ? 12.188 -10.297 -17.656 1 94.5 83 LYS A O 1
ATOM 639 N N . ASN A 1 84 ? 14.375 -10.312 -17.5 1 94.88 84 ASN A N 1
ATOM 640 C CA . ASN A 1 84 ? 14.484 -11.539 -18.281 1 94.88 84 ASN A CA 1
ATOM 641 C C . ASN A 1 84 ? 13.977 -12.75 -17.5 1 94.88 84 ASN A C 1
ATOM 643 O O . ASN A 1 84 ? 13.422 -13.68 -18.094 1 94.88 84 ASN A O 1
ATOM 647 N N . THR A 1 85 ? 14.156 -12.68 -16.188 1 95.19 85 THR A N 1
ATOM 648 C CA . THR A 1 85 ? 13.664 -13.758 -15.336 1 95.19 85 THR A CA 1
ATOM 649 C C . THR A 1 85 ? 12.156 -13.938 -15.5 1 95.19 85 THR A C 1
ATOM 651 O O . THR A 1 85 ? 11.648 -15.055 -15.438 1 95.19 85 THR A O 1
ATOM 654 N N . TYR A 1 86 ? 11.445 -12.797 -15.758 1 95.5 86 TYR A N 1
ATOM 655 C CA . TYR A 1 86 ? 9.984 -12.852 -15.773 1 95.5 86 TYR A CA 1
ATOM 656 C C . TYR A 1 86 ? 9.453 -12.805 -17.203 1 95.5 86 TYR A C 1
ATOM 658 O O . TYR A 1 86 ? 8.242 -12.688 -17.406 1 95.5 86 TYR A O 1
ATOM 666 N N . ALA A 1 87 ? 10.273 -12.938 -18.188 1 94.12 87 ALA A N 1
ATOM 667 C CA . ALA A 1 87 ? 9.852 -12.773 -19.578 1 94.12 87 ALA A CA 1
ATOM 668 C C . ALA A 1 87 ? 8.734 -13.75 -19.922 1 94.12 87 ALA A C 1
ATOM 670 O O . ALA A 1 87 ? 7.703 -13.352 -20.469 1 94.12 87 ALA A O 1
ATOM 671 N N . LYS A 1 88 ? 8.938 -15.023 -19.578 1 94.31 88 LYS A N 1
ATOM 672 C CA . LYS A 1 88 ? 7.934 -16.031 -19.891 1 94.31 88 LYS A CA 1
ATOM 673 C C . LYS A 1 88 ? 6.637 -15.789 -19.125 1 94.31 88 LYS A C 1
ATOM 675 O O . LYS A 1 88 ? 5.547 -15.891 -19.703 1 94.31 88 LYS A O 1
ATOM 680 N N . LEU A 1 89 ? 6.781 -15.438 -17.891 1 94 89 LEU A N 1
ATOM 681 C CA . LEU A 1 89 ? 5.605 -15.172 -17.078 1 94 89 LEU A CA 1
ATOM 682 C C . LEU A 1 89 ? 4.871 -13.93 -17.547 1 94 89 LEU A C 1
ATOM 684 O O . LEU A 1 89 ? 3.639 -13.883 -17.547 1 94 89 LEU A O 1
ATOM 688 N N . SER A 1 90 ? 5.621 -12.922 -17.875 1 94.06 90 SER A N 1
ATOM 689 C CA . SER A 1 90 ? 5.035 -11.695 -18.406 1 94.06 90 SER A CA 1
ATOM 690 C C . SER A 1 90 ? 4.207 -11.977 -19.656 1 94.06 90 SER A C 1
ATOM 692 O O . SER A 1 90 ? 3.078 -11.5 -19.781 1 94.06 90 SER A O 1
ATOM 694 N N . ARG A 1 91 ? 4.73 -12.789 -20.562 1 93.88 91 ARG A N 1
ATOM 695 C CA . ARG A 1 91 ? 4.027 -13.164 -21.797 1 93.88 91 ARG A CA 1
ATOM 696 C C . ARG A 1 91 ? 2.75 -13.938 -21.469 1 93.88 91 ARG A C 1
ATOM 698 O O . ARG A 1 91 ? 1.694 -13.664 -22.047 1 93.88 91 ARG A O 1
ATOM 705 N N . MET A 1 92 ? 2.875 -14.828 -20.562 1 92.69 92 MET A N 1
ATOM 706 C CA . MET A 1 92 ? 1.71 -15.617 -20.188 1 92.69 92 MET A CA 1
ATOM 707 C C . MET A 1 92 ? 0.612 -14.727 -19.609 1 92.69 92 MET A C 1
ATOM 709 O O . MET A 1 92 ? -0.547 -14.828 -20.016 1 92.69 92 MET A O 1
ATOM 713 N N . HIS A 1 93 ? 0.916 -13.805 -18.688 1 93 93 HIS A N 1
ATOM 714 C CA . HIS A 1 93 ? -0.058 -12.938 -18.031 1 93 93 HIS A CA 1
ATOM 715 C C . HIS A 1 93 ? -0.648 -11.93 -19.016 1 93 93 HIS A C 1
ATOM 717 O O . HIS A 1 93 ? -1.816 -11.555 -18.906 1 93 93 HIS A O 1
ATOM 723 N N . SER A 1 94 ? 0.145 -11.562 -20 1 90.94 94 SER A N 1
ATOM 724 C CA . SER A 1 94 ? -0.333 -10.57 -20.969 1 90.94 94 SER A CA 1
ATOM 725 C C . SER A 1 94 ? -1.138 -11.234 -22.078 1 90.94 94 SER A C 1
ATOM 727 O O . SER A 1 94 ? -2.24 -10.789 -22.406 1 90.94 94 SER A O 1
ATOM 729 N N . GLU A 1 95 ? -0.672 -12.312 -22.578 1 91.69 95 GLU A N 1
ATOM 730 C CA . GLU A 1 95 ? -1.225 -12.891 -23.797 1 91.69 95 GLU A CA 1
ATOM 731 C C . GLU A 1 95 ? -2.305 -13.922 -23.484 1 91.69 95 GLU A C 1
ATOM 733 O O . GLU A 1 95 ? -3.248 -14.102 -24.266 1 91.69 95 GLU A O 1
ATOM 738 N N . LYS A 1 96 ? -2.162 -14.516 -22.406 1 91 96 LYS A N 1
ATOM 739 C CA . LYS A 1 96 ? -3.111 -15.586 -22.109 1 91 96 LYS A CA 1
ATOM 740 C C . LYS A 1 96 ? -4.137 -15.148 -21.078 1 91 96 LYS A C 1
ATOM 742 O O . LYS A 1 96 ? -5.332 -15.391 -21.234 1 91 96 LYS A O 1
ATOM 747 N N . LEU A 1 97 ? -3.664 -14.453 -20.094 1 90.62 97 LEU A N 1
ATOM 748 C CA . LEU A 1 97 ? -4.555 -14.156 -18.984 1 90.62 97 LEU A CA 1
ATOM 749 C C . LEU A 1 97 ? -5.078 -12.727 -19.078 1 90.62 97 LEU A C 1
ATOM 751 O O . LEU A 1 97 ? -6.066 -12.383 -18.422 1 90.62 97 LEU A O 1
ATOM 755 N N . HIS A 1 98 ? -4.352 -11.828 -19.781 1 91.5 98 HIS A N 1
ATOM 756 C CA . HIS A 1 98 ? -4.734 -10.438 -20.016 1 91.5 98 HIS A CA 1
ATOM 757 C C . HIS A 1 98 ? -4.934 -9.695 -18.703 1 91.5 98 HIS A C 1
ATOM 759 O O . HIS A 1 98 ? -5.941 -9.008 -18.516 1 91.5 98 HIS A O 1
ATOM 765 N N . VAL A 1 99 ? -3.971 -9.945 -17.844 1 91.81 99 VAL A N 1
ATOM 766 C CA . VAL A 1 99 ? -4.008 -9.281 -16.547 1 91.81 99 VAL A CA 1
ATOM 767 C C . VAL A 1 99 ? -3.613 -7.812 -16.703 1 91.81 99 VAL A C 1
ATOM 769 O O . VAL A 1 99 ? -2.58 -7.504 -17.312 1 91.81 99 VAL A O 1
ATOM 772 N N . ASP A 1 100 ? -4.414 -6.906 -16.203 1 92.12 100 ASP A N 1
ATOM 773 C CA . ASP A 1 100 ? -4.039 -5.496 -16.125 1 92.12 100 ASP A CA 1
ATOM 774 C C . ASP A 1 100 ? -2.809 -5.301 -15.25 1 92.12 100 ASP A C 1
ATOM 776 O O . ASP A 1 100 ? -2.791 -5.73 -14.094 1 92.12 100 ASP A O 1
ATOM 780 N N . PRO A 1 101 ? -1.829 -4.598 -15.742 1 91.44 101 PRO A N 1
ATOM 781 C CA . PRO A 1 101 ? -0.599 -4.406 -14.969 1 91.44 101 PRO A CA 1
ATOM 782 C C . PRO A 1 101 ? -0.849 -3.74 -13.617 1 91.44 101 PRO A C 1
ATOM 784 O O . PRO A 1 101 ? -0.115 -3.99 -12.656 1 91.44 101 PRO A O 1
ATOM 787 N N . ASP A 1 102 ? -1.918 -2.91 -13.5 1 93.38 102 ASP A N 1
ATOM 788 C CA . ASP A 1 102 ? -2.25 -2.256 -12.242 1 93.38 102 ASP A CA 1
ATOM 789 C C . ASP A 1 102 ? -2.578 -3.281 -11.156 1 93.38 102 ASP A C 1
ATOM 791 O O . ASP A 1 102 ? -2.393 -3.018 -9.969 1 93.38 102 ASP A O 1
ATOM 795 N N . ASN A 1 103 ? -2.99 -4.414 -11.609 1 95.69 103 ASN A N 1
ATOM 796 C CA . ASN A 1 103 ? -3.338 -5.457 -10.648 1 95.69 103 ASN A CA 1
ATOM 797 C C . ASN A 1 103 ? -2.096 -6.062 -10 1 95.69 103 ASN A C 1
ATOM 799 O O . ASN A 1 103 ? -2.148 -6.535 -8.867 1 95.69 103 ASN A O 1
ATOM 803 N N . PHE A 1 104 ? -0.942 -6.008 -10.734 1 96.81 104 PHE A N 1
ATOM 804 C CA . PHE A 1 104 ? 0.307 -6.449 -10.125 1 96.81 104 PHE A CA 1
ATOM 805 C C . PHE A 1 104 ? 0.738 -5.492 -9.016 1 96.81 104 PHE A C 1
ATOM 807 O O . PHE A 1 104 ? 1.272 -5.922 -7.992 1 96.81 104 PHE A O 1
ATOM 814 N N . ARG A 1 105 ? 0.465 -4.203 -9.242 1 97 105 ARG A N 1
ATOM 815 C CA . ARG A 1 105 ? 0.759 -3.215 -8.203 1 97 105 ARG A CA 1
ATOM 816 C C . ARG A 1 105 ? -0.108 -3.438 -6.973 1 97 105 ARG A C 1
ATOM 818 O O . ARG A 1 105 ? 0.381 -3.367 -5.844 1 97 105 ARG A O 1
ATOM 825 N N . ALA A 1 106 ? -1.388 -3.742 -7.23 1 98 106 ALA A N 1
ATOM 826 C CA . ALA A 1 106 ? -2.305 -4.023 -6.129 1 98 106 ALA A CA 1
ATOM 827 C C . ALA A 1 106 ? -1.823 -5.215 -5.305 1 98 106 ALA A C 1
ATOM 829 O O . ALA A 1 106 ? -1.845 -5.176 -4.07 1 98 106 ALA A O 1
ATOM 830 N N . LEU A 1 107 ? -1.352 -6.27 -5.977 1 98.56 107 LEU A N 1
ATOM 831 C CA . LEU A 1 107 ? -0.851 -7.449 -5.277 1 98.56 107 LEU A CA 1
ATOM 832 C C . LEU A 1 107 ? 0.418 -7.117 -4.496 1 98.56 107 LEU A C 1
ATOM 834 O O . LEU A 1 107 ? 0.591 -7.57 -3.363 1 98.56 107 LEU A O 1
ATOM 838 N N . ALA A 1 108 ? 1.302 -6.328 -5.109 1 98.44 108 ALA A N 1
ATOM 839 C CA . ALA A 1 108 ? 2.523 -5.906 -4.43 1 98.44 108 ALA A CA 1
ATOM 840 C C . ALA A 1 108 ? 2.201 -5.164 -3.135 1 98.44 108 ALA A C 1
ATOM 842 O O . ALA A 1 108 ? 2.844 -5.391 -2.105 1 98.44 108 ALA A O 1
ATOM 843 N N . GLU A 1 109 ? 1.213 -4.316 -3.184 1 98.19 109 GLU A N 1
ATOM 844 C CA . GLU A 1 109 ? 0.782 -3.58 -2 1 98.19 109 GLU A CA 1
ATOM 845 C C . GLU A 1 109 ? 0.246 -4.523 -0.927 1 98.19 109 GLU A C 1
ATOM 847 O O . GLU A 1 109 ? 0.545 -4.359 0.258 1 98.19 109 GLU A O 1
ATOM 852 N N . CYS A 1 110 ? -0.508 -5.512 -1.337 1 98.88 110 CYS A N 1
ATOM 853 C CA . CYS A 1 110 ? -1.042 -6.48 -0.387 1 98.88 110 CYS A CA 1
ATOM 854 C C . CYS A 1 110 ? 0.081 -7.27 0.276 1 98.88 110 CYS A C 1
ATOM 856 O O . CYS A 1 110 ? 0.024 -7.551 1.474 1 98.88 110 CYS A O 1
ATOM 858 N N . ILE A 1 111 ? 1.083 -7.637 -0.514 1 98.88 111 ILE A N 1
ATOM 859 C CA . ILE A 1 111 ? 2.227 -8.352 0.038 1 98.88 111 ILE A CA 1
ATOM 860 C C . ILE A 1 111 ? 2.92 -7.488 1.089 1 98.88 111 ILE A C 1
ATOM 862 O O . ILE A 1 111 ? 3.236 -7.961 2.182 1 98.88 111 ILE A O 1
ATOM 866 N N . SER A 1 112 ? 3.082 -6.215 0.81 1 98.81 112 SER A N 1
ATOM 867 C CA . SER A 1 112 ? 3.746 -5.309 1.742 1 98.81 112 SER A CA 1
ATOM 868 C C . SER A 1 112 ? 2.939 -5.145 3.025 1 98.81 112 SER A C 1
ATOM 870 O O . SER A 1 112 ? 3.508 -5.07 4.117 1 98.81 112 SER A O 1
ATOM 872 N N . VAL A 1 113 ? 1.638 -5.113 2.906 1 98.88 113 VAL A N 1
ATOM 873 C CA . VAL A 1 113 ? 0.762 -5 4.07 1 98.88 113 VAL A CA 1
ATOM 874 C C . VAL A 1 113 ? 0.905 -6.246 4.945 1 98.88 113 VAL A C 1
ATOM 876 O O . VAL A 1 113 ? 0.996 -6.141 6.172 1 98.88 113 VAL A O 1
ATOM 879 N N . CYS A 1 114 ? 0.958 -7.418 4.332 1 98.88 114 CYS A N 1
ATOM 880 C CA . CYS A 1 114 ? 1.113 -8.664 5.078 1 98.88 114 CYS A CA 1
ATOM 881 C C . CYS A 1 114 ? 2.471 -8.719 5.766 1 98.88 114 CYS A C 1
ATOM 883 O O . CYS A 1 114 ? 2.572 -9.164 6.91 1 98.88 114 CYS A O 1
ATOM 885 N N . VAL A 1 115 ? 3.506 -8.281 5.074 1 98.81 115 VAL A N 1
ATOM 886 C CA . VAL A 1 115 ? 4.855 -8.25 5.625 1 98.81 115 VAL A CA 1
ATOM 887 C C . VAL A 1 115 ? 4.906 -7.305 6.824 1 98.81 115 VAL A C 1
ATOM 889 O O . VAL A 1 115 ? 5.441 -7.652 7.875 1 98.81 115 VAL A O 1
ATOM 892 N N . ALA A 1 116 ? 4.305 -6.133 6.684 1 98.88 116 ALA A N 1
ATOM 893 C CA . ALA A 1 116 ? 4.254 -5.164 7.777 1 98.88 116 ALA A CA 1
ATOM 894 C C . ALA A 1 116 ? 3.508 -5.738 8.984 1 98.88 116 ALA A C 1
ATOM 896 O O . ALA A 1 116 ? 3.953 -5.594 10.125 1 98.88 116 ALA A O 1
ATOM 897 N N . ALA A 1 117 ? 2.42 -6.387 8.711 1 98.81 117 ALA A N 1
ATOM 898 C CA . ALA A 1 117 ? 1.599 -6.953 9.773 1 98.81 117 ALA A CA 1
ATOM 899 C C . ALA A 1 117 ? 2.355 -8.047 10.523 1 98.81 117 ALA A C 1
ATOM 901 O O . ALA A 1 117 ? 2.197 -8.195 11.742 1 98.81 117 ALA A O 1
ATOM 902 N N . LYS A 1 118 ? 3.107 -8.773 9.812 1 98.69 118 LYS A N 1
ATOM 903 C CA . LYS A 1 118 ? 3.828 -9.898 10.398 1 98.69 118 LYS A CA 1
ATOM 904 C C . LYS A 1 118 ? 5.008 -9.422 11.242 1 98.69 118 LYS A C 1
ATOM 906 O O . LYS A 1 118 ? 5.211 -9.898 12.359 1 98.69 118 LYS A O 1
ATOM 911 N N . PHE A 1 119 ? 5.789 -8.422 10.773 1 98.56 119 PHE A N 1
ATOM 912 C CA . PHE A 1 119 ? 7.102 -8.164 11.352 1 98.56 119 PHE A CA 1
ATOM 913 C C . PHE A 1 119 ? 7.082 -6.898 12.195 1 98.56 119 PHE A C 1
ATOM 915 O O . PHE A 1 119 ? 7.969 -6.691 13.031 1 98.56 119 PHE A O 1
ATOM 922 N N . GLY A 1 120 ? 6.078 -6.008 11.961 1 98.25 120 GLY A N 1
ATOM 923 C CA . GLY A 1 120 ? 5.961 -4.793 12.75 1 98.25 120 GLY A CA 1
ATOM 924 C C . GLY A 1 120 ? 6.957 -3.721 12.352 1 98.25 120 GLY A C 1
ATOM 925 O O . GLY A 1 120 ? 7.812 -3.951 11.484 1 98.25 120 GLY A O 1
ATOM 926 N N . LYS A 1 121 ? 6.887 -2.58 13 1 96.19 121 LYS A N 1
ATOM 927 C CA . LYS A 1 121 ? 7.621 -1.383 12.602 1 96.19 121 LYS A CA 1
ATOM 928 C C . LYS A 1 121 ? 9.109 -1.521 12.906 1 96.19 121 LYS A C 1
ATOM 930 O O . LYS A 1 121 ? 9.938 -0.84 12.297 1 96.19 121 LYS A O 1
ATOM 935 N N . GLN A 1 122 ? 9.445 -2.398 13.828 1 96.81 122 GLN A N 1
ATOM 936 C CA . GLN A 1 122 ? 10.844 -2.523 14.211 1 96.81 122 GLN A CA 1
ATOM 937 C C . GLN A 1 122 ? 11.633 -3.307 13.172 1 96.81 122 GLN A C 1
ATOM 939 O O . GLN A 1 122 ? 12.812 -3.031 12.945 1 96.81 122 GLN A O 1
ATOM 944 N N . ALA A 1 123 ? 10.992 -4.281 12.562 1 97.62 123 ALA A N 1
ATOM 945 C CA . ALA A 1 123 ? 11.672 -5.105 11.562 1 97.62 123 ALA A CA 1
ATOM 946 C C . ALA A 1 123 ? 11.414 -4.582 10.156 1 97.62 123 ALA A C 1
ATOM 948 O O . ALA A 1 123 ? 12.305 -4.602 9.305 1 97.62 123 ALA A O 1
ATOM 949 N N . PHE A 1 124 ? 10.203 -4.133 9.898 1 98.62 124 PHE A N 1
ATOM 950 C CA . PHE A 1 124 ? 9.867 -3.541 8.609 1 98.62 124 PHE A CA 1
ATOM 951 C C . PHE A 1 124 ? 9.922 -2.02 8.68 1 98.62 124 PHE A C 1
ATOM 953 O O . PHE A 1 124 ? 8.906 -1.346 8.531 1 98.62 124 PHE A O 1
ATOM 960 N N . THR A 1 125 ? 11.141 -1.483 8.828 1 98.5 125 THR A N 1
ATOM 961 C CA . THR A 1 125 ? 11.406 -0.054 8.953 1 98.5 125 THR A CA 1
ATOM 962 C C . THR A 1 125 ? 11.18 0.655 7.621 1 98.5 125 THR A C 1
ATOM 964 O O . THR A 1 125 ? 10.992 0.006 6.59 1 98.5 125 THR A O 1
ATOM 967 N N . ALA A 1 126 ? 11.227 1.937 7.656 1 98.25 126 ALA A N 1
ATOM 968 C CA . ALA A 1 126 ? 11.062 2.725 6.438 1 98.25 126 ALA A CA 1
ATOM 969 C C . ALA A 1 126 ? 12.164 2.416 5.426 1 98.25 126 ALA A C 1
ATOM 971 O O . ALA A 1 126 ? 11.906 2.35 4.223 1 98.25 126 ALA A O 1
ATOM 972 N N . ASP A 1 127 ? 13.383 2.18 5.902 1 97.81 127 ASP A N 1
ATOM 973 C CA . ASP A 1 127 ? 14.508 1.854 5.031 1 97.81 127 ASP A CA 1
ATOM 974 C C . ASP A 1 127 ? 14.305 0.494 4.363 1 97.81 127 ASP A C 1
ATOM 976 O O . ASP A 1 127 ? 14.586 0.333 3.174 1 97.81 127 ASP A O 1
ATOM 980 N N . VAL A 1 128 ? 13.891 -0.446 5.16 1 98.56 128 VAL A N 1
ATOM 981 C CA . VAL A 1 128 ? 13.625 -1.774 4.621 1 98.56 128 VAL A CA 1
ATOM 982 C C . VAL A 1 128 ? 12.492 -1.701 3.6 1 98.56 128 VAL A C 1
ATOM 984 O O . VAL A 1 128 ? 12.578 -2.297 2.523 1 98.56 128 VAL A O 1
ATOM 987 N N . GLN A 1 129 ? 11.422 -0.939 3.92 1 98.75 129 GLN A N 1
ATOM 988 C CA . GLN A 1 129 ? 10.32 -0.789 2.973 1 98.75 129 GLN A CA 1
ATOM 989 C C . GLN A 1 129 ? 10.789 -0.112 1.688 1 98.75 129 GLN A C 1
ATOM 991 O O . GLN A 1 129 ? 10.312 -0.435 0.6 1 98.75 129 GLN A O 1
ATOM 996 N N . GLU A 1 130 ? 11.648 0.88 1.814 1 98.5 130 GLU A N 1
ATOM 997 C CA . GLU A 1 130 ? 12.172 1.559 0.634 1 98.5 130 GLU A CA 1
ATOM 998 C C . GLU A 1 130 ? 12.797 0.566 -0.342 1 98.5 130 GLU A C 1
ATOM 1000 O O . GLU A 1 130 ? 12.469 0.563 -1.529 1 98.5 130 GLU A O 1
ATOM 1005 N N . ALA A 1 131 ? 13.688 -0.289 0.143 1 98.56 131 ALA A N 1
ATOM 1006 C CA . ALA A 1 131 ? 14.328 -1.304 -0.687 1 98.56 131 ALA A CA 1
ATOM 1007 C C . ALA A 1 131 ? 13.312 -2.301 -1.227 1 98.56 131 ALA A C 1
ATOM 1009 O O . ALA A 1 131 ? 13.352 -2.664 -2.404 1 98.56 131 ALA A O 1
ATOM 1010 N N . TRP A 1 132 ? 12.422 -2.701 -0.39 1 98.75 132 TRP A N 1
ATOM 1011 C CA . TRP A 1 132 ? 11.383 -3.664 -0.731 1 98.75 132 TRP A CA 1
ATOM 1012 C C . TRP A 1 132 ? 10.461 -3.109 -1.81 1 98.75 132 TRP A C 1
ATOM 1014 O O . TRP A 1 132 ? 10.117 -3.809 -2.768 1 98.75 132 TRP A O 1
ATOM 1024 N N . GLN A 1 133 ? 10.055 -1.89 -1.653 1 98.38 133 GLN A N 1
ATOM 1025 C CA . GLN A 1 133 ? 9.203 -1.228 -2.635 1 98.38 133 GLN A CA 1
ATOM 1026 C C . GLN A 1 133 ? 9.906 -1.121 -3.988 1 98.38 133 GLN A C 1
ATOM 1028 O O . GLN A 1 133 ? 9.281 -1.329 -5.031 1 98.38 133 GLN A O 1
ATOM 1033 N N . LYS A 1 134 ? 11.141 -0.72 -3.992 1 98.06 134 LYS A N 1
ATOM 1034 C CA . LYS A 1 134 ? 11.914 -0.674 -5.227 1 98.06 134 LYS A CA 1
ATOM 1035 C C . LYS A 1 134 ? 11.953 -2.039 -5.906 1 98.06 134 LYS A C 1
ATOM 1037 O O . LYS A 1 134 ? 11.781 -2.135 -7.125 1 98.06 134 LYS A O 1
ATOM 1042 N N . PHE A 1 135 ? 12.18 -3.068 -5.098 1 98.56 135 PHE A N 1
ATOM 1043 C CA . PHE A 1 135 ? 12.211 -4.445 -5.582 1 98.56 135 PHE A CA 1
ATOM 1044 C C . PHE A 1 135 ? 10.867 -4.828 -6.207 1 98.56 135 PHE A C 1
ATOM 1046 O O . PHE A 1 135 ? 10.828 -5.305 -7.344 1 98.56 135 PHE A O 1
ATOM 1053 N N . LEU A 1 136 ? 9.758 -4.586 -5.496 1 98.19 136 LEU A N 1
ATOM 1054 C CA . LEU A 1 136 ? 8.43 -4.945 -5.988 1 98.19 136 LEU A CA 1
ATOM 1055 C C . LEU A 1 136 ? 8.078 -4.133 -7.23 1 98.19 136 LEU A C 1
ATOM 1057 O O . LEU A 1 136 ? 7.395 -4.633 -8.125 1 98.19 136 LEU A O 1
ATOM 1061 N N . SER A 1 137 ? 8.492 -2.9 -7.281 1 97.06 137 SER A N 1
ATOM 1062 C CA . SER A 1 137 ? 8.273 -2.086 -8.469 1 97.06 137 SER A CA 1
ATOM 1063 C C . SER A 1 137 ? 8.977 -2.676 -9.688 1 97.06 137 SER A C 1
ATOM 1065 O O . SER A 1 137 ? 8.438 -2.662 -10.789 1 97.06 137 SER A O 1
ATOM 1067 N N . ALA A 1 138 ? 10.195 -3.125 -9.484 1 97 138 ALA A N 1
ATOM 1068 C CA . ALA A 1 138 ? 10.922 -3.783 -10.57 1 97 138 ALA A CA 1
ATOM 1069 C C . ALA A 1 138 ? 10.188 -5.039 -11.039 1 97 138 ALA A C 1
ATOM 1071 O O . ALA A 1 138 ? 10.109 -5.305 -12.242 1 97 138 ALA A O 1
ATOM 1072 N N . VAL A 1 139 ? 9.672 -5.805 -10.086 1 97.19 139 VAL A N 1
ATOM 1073 C CA . VAL A 1 139 ? 8.93 -7.023 -10.391 1 97.19 139 VAL A CA 1
ATOM 1074 C C . VAL A 1 139 ? 7.672 -6.676 -11.188 1 97.19 139 VAL A C 1
ATOM 1076 O O . VAL A 1 139 ? 7.402 -7.285 -12.227 1 97.19 139 VAL A O 1
ATOM 1079 N N . VAL A 1 140 ? 6.91 -5.676 -10.758 1 96.44 140 VAL A N 1
ATOM 1080 C CA . VAL A 1 140 ? 5.684 -5.242 -11.43 1 96.44 140 VAL A CA 1
ATOM 1081 C C . VAL A 1 140 ? 6.008 -4.758 -12.836 1 96.44 140 VAL A C 1
ATOM 1083 O O . VAL A 1 140 ? 5.305 -5.098 -13.797 1 96.44 140 VAL A O 1
ATOM 1086 N N . SER A 1 141 ? 7.059 -3.996 -12.938 1 95.38 141 SER A N 1
ATOM 1087 C CA . SER A 1 141 ? 7.484 -3.498 -14.242 1 95.38 141 SER A CA 1
ATOM 1088 C C . SER A 1 141 ? 7.82 -4.645 -15.195 1 95.38 141 SER A C 1
ATOM 1090 O O . SER A 1 141 ? 7.441 -4.621 -16.359 1 95.38 141 SER A O 1
ATOM 1092 N N . ALA A 1 142 ? 8.492 -5.613 -14.695 1 95.31 142 ALA A N 1
ATOM 1093 C CA . ALA A 1 142 ? 8.898 -6.762 -15.5 1 95.31 142 ALA A CA 1
ATOM 1094 C C . ALA A 1 142 ? 7.684 -7.566 -15.953 1 95.31 142 ALA A C 1
ATOM 1096 O O . ALA A 1 142 ? 7.633 -8.039 -17.094 1 95.31 142 ALA A O 1
ATOM 1097 N N . LEU A 1 143 ? 6.711 -7.695 -15.086 1 93.62 143 LEU A N 1
ATOM 1098 C CA . LEU A 1 143 ? 5.512 -8.469 -15.398 1 93.62 143 LEU A CA 1
ATOM 1099 C C . LEU A 1 143 ? 4.625 -7.715 -16.391 1 93.62 143 LEU A C 1
ATOM 1101 O O . LEU A 1 143 ? 3.902 -8.328 -17.172 1 93.62 143 LEU A O 1
ATOM 1105 N N . GLY A 1 144 ? 4.688 -6.383 -16.359 1 89.25 144 GLY A N 1
ATOM 1106 C CA . GLY A 1 144 ? 3.859 -5.559 -17.219 1 89.25 144 GLY A CA 1
ATOM 1107 C C . GLY A 1 144 ? 4.516 -5.234 -18.547 1 89.25 144 GLY A C 1
ATOM 1108 O O . GLY A 1 144 ? 3.93 -4.551 -19.391 1 89.25 144 GLY A O 1
ATOM 1109 N N . ARG A 1 145 ? 5.691 -5.578 -18.844 1 79.06 145 ARG A N 1
ATOM 1110 C CA . ARG A 1 145 ? 6.5 -5.172 -19.984 1 79.06 145 ARG A CA 1
ATOM 1111 C C . ARG A 1 145 ? 5.836 -5.586 -21.297 1 79.06 145 ARG A C 1
ATOM 1113 O O . ARG A 1 145 ? 5.84 -4.824 -22.266 1 79.06 145 ARG A O 1
ATOM 1120 N N . GLN A 1 146 ? 5.336 -6.668 -21.266 1 71.19 146 GLN A N 1
ATOM 1121 C CA . GLN A 1 146 ? 4.762 -7.125 -22.531 1 71.19 146 GLN A CA 1
ATOM 1122 C C . GLN A 1 146 ? 3.43 -6.438 -22.812 1 71.19 146 GLN A C 1
ATOM 1124 O O . GLN A 1 146 ? 2.816 -6.66 -23.859 1 71.19 146 GLN A O 1
ATOM 1129 N N . TYR A 1 147 ? 3.09 -5.617 -21.938 1 67.88 147 TYR A N 1
ATOM 1130 C CA . TYR A 1 147 ? 1.862 -4.855 -22.141 1 67.88 147 TYR A CA 1
ATOM 1131 C C . TYR A 1 147 ? 2.133 -3.588 -22.938 1 67.88 147 TYR A C 1
ATOM 1133 O O . TYR A 1 147 ? 1.199 -2.922 -23.391 1 67.88 147 TYR A O 1
ATOM 1141 N N . HIS A 1 148 ? 3.33 -3.213 -23.016 1 58.41 148 HIS A N 1
ATOM 1142 C CA . HIS A 1 148 ? 3.715 -2.062 -23.828 1 58.41 148 HIS A CA 1
ATOM 1143 C C . HIS A 1 148 ? 4.652 -2.475 -24.953 1 58.41 148 HIS A C 1
ATOM 1145 O O . HIS A 1 148 ? 5.344 -3.492 -24.859 1 58.41 148 HIS A O 1
ATOM 1151 N N . MET B 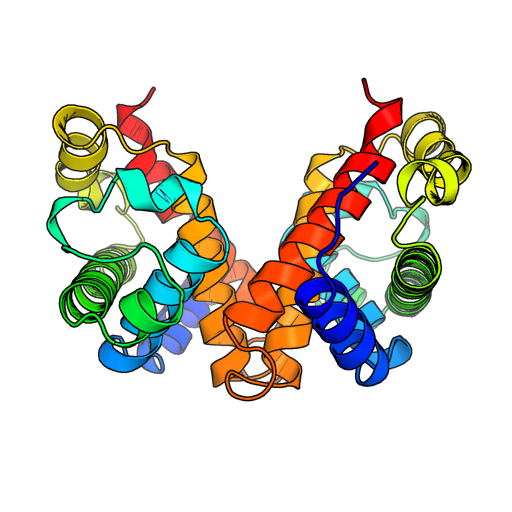1 1 ? -21.344 11.008 -3.986 1 75.75 1 MET B N 1
ATOM 1152 C CA . MET B 1 1 ? -21.312 10.5 -2.619 1 75.75 1 MET B CA 1
ATOM 1153 C C . MET B 1 1 ? -20.938 9.016 -2.598 1 75.75 1 MET B C 1
ATOM 1155 O O . MET B 1 1 ? -21.281 8.273 -3.516 1 75.75 1 MET B O 1
ATOM 1159 N N . VAL B 1 2 ? -20.047 8.633 -1.547 1 86.81 2 VAL B N 1
ATOM 1160 C CA . VAL B 1 2 ? -19.688 7.227 -1.407 1 86.81 2 VAL B CA 1
ATOM 1161 C C . VAL B 1 2 ? -20.766 6.5 -0.596 1 86.81 2 VAL B C 1
ATOM 1163 O O . VAL B 1 2 ? -21.25 7.027 0.404 1 86.81 2 VAL B O 1
ATOM 1166 N N . ASP B 1 3 ? -21.219 5.422 -1.076 1 93.62 3 ASP B N 1
ATOM 1167 C CA . ASP B 1 3 ? -22.172 4.598 -0.344 1 93.62 3 ASP B CA 1
ATOM 1168 C C . ASP B 1 3 ? -21.453 3.631 0.599 1 93.62 3 ASP B C 1
ATOM 1170 O O . ASP B 1 3 ? -20.688 2.783 0.154 1 93.62 3 ASP B O 1
ATOM 1174 N N . TRP B 1 4 ? -21.766 3.781 1.908 1 97.38 4 TRP B N 1
ATOM 1175 C CA . TRP B 1 4 ? -21.172 2.932 2.936 1 97.38 4 TRP B CA 1
ATOM 1176 C C . TRP B 1 4 ? -22.203 1.969 3.51 1 97.38 4 TRP B C 1
ATOM 1178 O O . TRP B 1 4 ? -23.312 2.379 3.875 1 97.38 4 TRP B O 1
ATOM 1188 N N . THR B 1 5 ? -21.828 0.698 3.594 1 97.62 5 THR B N 1
ATOM 1189 C CA . THR B 1 5 ? -22.656 -0.214 4.379 1 97.62 5 THR B CA 1
ATOM 1190 C C . THR B 1 5 ? -22.422 -0 5.871 1 97.62 5 THR B C 1
ATOM 1192 O O . THR B 1 5 ? -21.453 0.64 6.27 1 97.62 5 THR B O 1
ATOM 1195 N N . ASP B 1 6 ? -23.297 -0.54 6.699 1 97.69 6 ASP B N 1
ATOM 1196 C CA . ASP B 1 6 ? -23.125 -0.447 8.148 1 97.69 6 ASP B CA 1
ATOM 1197 C C . ASP B 1 6 ? -21.844 -1.14 8.594 1 97.69 6 ASP B C 1
ATOM 1199 O O . ASP B 1 6 ? -21.156 -0.663 9.5 1 97.69 6 ASP B O 1
ATOM 1203 N N . ALA B 1 7 ? -21.516 -2.248 7.957 1 97.62 7 ALA B N 1
ATOM 1204 C CA . ALA B 1 7 ? -20.328 -3.012 8.305 1 97.62 7 ALA B CA 1
ATOM 1205 C C . ALA B 1 7 ? -19.062 -2.225 7.98 1 97.62 7 ALA B C 1
ATOM 1207 O O . ALA B 1 7 ? -18.109 -2.225 8.758 1 97.62 7 ALA B O 1
ATOM 1208 N N . GLU B 1 8 ? -19.078 -1.554 6.836 1 98 8 GLU B N 1
ATOM 1209 C CA . GLU B 1 8 ? -17.938 -0.733 6.453 1 98 8 GLU B CA 1
ATOM 1210 C C . GLU B 1 8 ? -17.734 0.426 7.43 1 98 8 GLU B C 1
ATOM 1212 O O . GLU B 1 8 ? -16.609 0.695 7.863 1 98 8 GLU B O 1
ATOM 1217 N N . ARG B 1 9 ? -18.844 1.126 7.777 1 98.12 9 ARG B N 1
ATOM 1218 C CA . ARG B 1 9 ? -18.781 2.234 8.727 1 98.12 9 ARG B CA 1
ATOM 1219 C C . ARG B 1 9 ? -18.203 1.782 10.062 1 98.12 9 ARG B C 1
ATOM 1221 O O . ARG B 1 9 ? -17.344 2.451 10.625 1 98.12 9 ARG B O 1
ATOM 1228 N N . ALA B 1 10 ? -18.688 0.694 10.523 1 98.5 10 ALA B N 1
ATOM 1229 C CA . ALA B 1 10 ? -18.25 0.169 11.812 1 98.5 10 ALA B CA 1
ATOM 1230 C C . ALA B 1 10 ? -16.766 -0.191 11.773 1 98.5 10 ALA B C 1
ATOM 1232 O O . ALA B 1 10 ? -16.031 0.06 12.734 1 98.5 10 ALA B O 1
ATOM 1233 N N . ALA B 1 11 ? -16.328 -0.813 10.664 1 98.44 11 ALA B N 1
ATOM 1234 C CA . ALA B 1 11 ? -14.922 -1.206 10.531 1 98.44 11 ALA B CA 1
ATOM 1235 C C . ALA B 1 11 ? -14.008 0.014 10.539 1 98.44 11 ALA B C 1
ATOM 1237 O O . ALA B 1 11 ? -12.984 0.025 11.227 1 98.44 11 ALA B O 1
ATOM 1238 N N . ILE B 1 12 ? -14.414 1.052 9.812 1 98.62 12 ILE B N 1
ATOM 1239 C CA . ILE B 1 12 ? -13.617 2.268 9.711 1 98.62 12 ILE B CA 1
ATOM 1240 C C . ILE B 1 12 ? -13.555 2.961 11.07 1 98.62 12 ILE B C 1
ATOM 1242 O O . ILE B 1 12 ? -12.469 3.295 11.555 1 98.62 12 ILE B O 1
ATOM 1246 N N . THR B 1 13 ? -14.711 3.139 11.695 1 98.44 13 THR B N 1
ATOM 1247 C CA . THR B 1 13 ? -14.773 3.887 12.945 1 98.44 13 THR B CA 1
ATOM 1248 C C . THR B 1 13 ? -14.078 3.119 14.07 1 98.44 13 THR B C 1
ATOM 1250 O O . THR B 1 13 ? -13.406 3.715 14.914 1 98.44 13 THR B O 1
ATOM 1253 N N . SER B 1 14 ? -14.25 1.818 14.094 1 98.62 14 SER B N 1
ATOM 1254 C CA . SER B 1 14 ? -13.602 0.994 15.109 1 98.62 14 SER B CA 1
ATOM 1255 C C . SER B 1 14 ? -12.086 1.032 14.961 1 98.62 14 SER B C 1
ATOM 1257 O O . SER B 1 14 ? -11.359 1.177 15.945 1 98.62 14 SER B O 1
ATOM 1259 N N . LEU B 1 15 ? -11.633 0.876 13.758 1 98.62 15 LEU B N 1
ATOM 1260 C CA . LEU B 1 15 ? -10.195 0.94 13.508 1 98.62 15 LEU B CA 1
ATOM 1261 C C . LEU B 1 15 ? -9.641 2.312 13.883 1 98.62 15 LEU B C 1
ATOM 1263 O O . LEU B 1 15 ? -8.625 2.41 14.57 1 98.62 15 LEU B O 1
ATOM 1267 N N . TRP B 1 16 ? -10.352 3.354 13.43 1 98.62 16 TRP B N 1
ATOM 1268 C CA . TRP B 1 16 ? -9.906 4.715 13.711 1 98.62 16 TRP B CA 1
ATOM 1269 C C . TRP B 1 16 ? -9.805 4.949 15.211 1 98.62 16 TRP B C 1
ATOM 1271 O O . TRP B 1 16 ? -8.859 5.594 15.68 1 98.62 16 TRP B O 1
ATOM 1281 N N . GLY B 1 17 ? -10.758 4.445 15.922 1 98.38 17 GLY B N 1
ATOM 1282 C CA . GLY B 1 17 ? -10.773 4.625 17.359 1 98.38 17 GLY B CA 1
ATOM 1283 C C . GLY B 1 17 ? -9.562 4.039 18.062 1 98.38 17 GLY B C 1
ATOM 1284 O O . GLY B 1 17 ? -9.227 4.438 19.172 1 98.38 17 GLY B O 1
ATOM 1285 N N . LYS B 1 18 ? -8.898 3.115 17.438 1 98.44 18 LYS B N 1
ATOM 1286 C CA . LYS B 1 18 ? -7.738 2.457 18.031 1 98.44 18 LYS B CA 1
ATOM 1287 C C . LYS B 1 18 ? -6.441 3.143 17.594 1 98.44 18 LYS B C 1
ATOM 1289 O O . LYS B 1 18 ? -5.383 2.896 18.188 1 98.44 18 LYS B O 1
ATOM 1294 N N . ILE B 1 19 ? -6.473 3.949 16.562 1 98.5 19 ILE B N 1
ATOM 1295 C CA . ILE B 1 19 ? -5.285 4.57 15.984 1 98.5 19 ILE B CA 1
ATOM 1296 C C . ILE B 1 19 ? -4.871 5.773 16.828 1 98.5 19 ILE B C 1
ATOM 1298 O O . ILE B 1 19 ? -5.695 6.641 17.141 1 98.5 19 ILE B O 1
ATOM 1302 N N . ASP B 1 20 ? -3.678 5.801 17.266 1 98.31 20 ASP B N 1
ATOM 1303 C CA . ASP B 1 20 ? -3.059 6.988 17.844 1 98.31 20 ASP B CA 1
ATOM 1304 C C . ASP B 1 20 ? -2.473 7.887 16.75 1 98.31 20 ASP B C 1
ATOM 1306 O O . ASP B 1 20 ? -1.417 7.582 16.188 1 98.31 20 ASP B O 1
ATOM 1310 N N . VAL B 1 21 ? -3.055 8.969 16.484 1 97.25 21 VAL B N 1
ATOM 1311 C CA . VAL B 1 21 ? -2.709 9.852 15.383 1 97.25 21 VAL B CA 1
ATOM 1312 C C . VAL B 1 21 ? -1.289 10.383 15.57 1 97.25 21 VAL B C 1
ATOM 1314 O O . VAL B 1 21 ? -0.574 10.617 14.586 1 97.25 21 VAL B O 1
ATOM 1317 N N . GLY B 1 22 ? -0.907 10.617 16.844 1 97.19 22 GLY B N 1
ATOM 1318 C CA . GLY B 1 22 ? 0.431 11.102 17.156 1 97.19 22 GLY B CA 1
ATOM 1319 C C . GLY B 1 22 ? 1.507 10.055 16.922 1 97.19 22 GLY B C 1
ATOM 1320 O O . GLY B 1 22 ? 2.691 10.383 16.844 1 97.19 22 GLY B O 1
ATOM 1321 N N . GLU B 1 23 ? 1.129 8.828 16.828 1 98.12 23 GLU B N 1
ATOM 1322 C CA . GLU B 1 23 ? 2.053 7.73 16.562 1 98.12 23 GLU B CA 1
ATOM 1323 C C . GLU B 1 23 ? 2.082 7.379 15.078 1 98.12 23 GLU B C 1
ATOM 1325 O O . GLU B 1 23 ? 3.143 7.406 14.453 1 98.12 23 GLU B O 1
ATOM 1330 N N . ILE B 1 24 ? 0.912 7.137 14.461 1 98.75 24 ILE B N 1
ATOM 1331 C CA . ILE B 1 24 ? 0.827 6.609 13.102 1 98.75 24 ILE B CA 1
ATOM 1332 C C . ILE B 1 24 ? 1.149 7.719 12.102 1 98.75 24 ILE B C 1
ATOM 1334 O O . ILE B 1 24 ? 1.771 7.465 11.062 1 98.75 24 ILE B O 1
ATOM 1338 N N . GLY B 1 25 ? 0.685 8.961 12.398 1 98.69 25 GLY B N 1
ATOM 1339 C CA . GLY B 1 25 ? 0.892 10.078 11.484 1 98.69 25 GLY B CA 1
ATOM 1340 C C . GLY B 1 25 ? 2.354 10.32 11.164 1 98.69 25 GLY B C 1
ATOM 1341 O O . GLY B 1 25 ? 2.756 10.289 10 1 98.69 25 GLY B O 1
ATOM 1342 N N . PRO B 1 26 ? 3.164 10.555 12.203 1 98.69 26 PRO B N 1
ATOM 1343 C CA . PRO B 1 26 ? 4.598 10.75 11.977 1 98.69 26 PRO B CA 1
ATOM 1344 C C . PRO B 1 26 ? 5.246 9.57 11.258 1 98.69 26 PRO B C 1
ATOM 1346 O O . PRO B 1 26 ? 6.074 9.766 10.367 1 98.69 26 PRO B O 1
ATOM 1349 N N . GLN B 1 27 ? 4.879 8.352 11.594 1 98.69 27 GLN B N 1
ATOM 1350 C CA . GLN B 1 27 ? 5.438 7.168 10.945 1 98.69 27 GLN B CA 1
ATOM 1351 C C . GLN B 1 27 ? 5.09 7.148 9.461 1 98.69 27 GLN B C 1
ATOM 1353 O O . GLN B 1 27 ? 5.945 6.863 8.617 1 98.69 27 GLN B O 1
ATOM 1358 N N . ALA B 1 28 ? 3.842 7.465 9.148 1 98.81 28 ALA B N 1
ATOM 1359 C CA . ALA B 1 28 ? 3.363 7.391 7.773 1 98.81 28 ALA B CA 1
ATOM 1360 C C . ALA B 1 28 ? 4.047 8.438 6.898 1 98.81 28 ALA B C 1
ATOM 1362 O O . ALA B 1 28 ? 4.469 8.141 5.777 1 98.81 28 ALA B O 1
ATOM 1363 N N . LEU B 1 29 ? 4.16 9.656 7.426 1 98.81 29 LEU B N 1
ATOM 1364 C CA . LEU B 1 29 ? 4.785 10.695 6.617 1 98.81 29 LEU B CA 1
ATOM 1365 C C . LEU B 1 29 ? 6.277 10.43 6.445 1 98.81 29 LEU B C 1
ATOM 1367 O O . LEU B 1 29 ? 6.836 10.672 5.371 1 98.81 29 LEU B O 1
ATOM 1371 N N . THR B 1 30 ? 6.914 9.93 7.453 1 98.75 30 THR B N 1
ATOM 1372 C CA . THR B 1 30 ? 8.312 9.516 7.352 1 98.75 30 THR B CA 1
ATOM 1373 C C . THR B 1 30 ? 8.484 8.469 6.262 1 98.75 30 THR B C 1
ATOM 1375 O O . THR B 1 30 ? 9.367 8.594 5.406 1 98.75 30 THR B O 1
ATOM 1378 N N . ARG B 1 31 ? 7.648 7.453 6.242 1 98.81 31 ARG B N 1
ATOM 1379 C CA . ARG B 1 31 ? 7.715 6.418 5.215 1 98.81 31 ARG B CA 1
ATOM 1380 C C . ARG B 1 31 ? 7.496 7.012 3.826 1 98.81 31 ARG B C 1
ATOM 1382 O O . ARG B 1 31 ? 8.172 6.625 2.867 1 98.81 31 ARG B O 1
ATOM 1389 N N . LEU B 1 32 ? 6.559 7.965 3.746 1 98.81 32 LEU B N 1
ATOM 1390 C CA . LEU B 1 32 ? 6.332 8.594 2.451 1 98.81 32 LEU B CA 1
ATOM 1391 C C . LEU B 1 32 ? 7.613 9.227 1.919 1 98.81 32 LEU B C 1
ATOM 1393 O O . LEU B 1 32 ? 8.008 8.969 0.777 1 98.81 32 LEU B O 1
ATOM 1397 N N . LEU B 1 33 ? 8.281 10.008 2.738 1 98.75 33 LEU B N 1
ATOM 1398 C CA . LEU B 1 33 ? 9.438 10.789 2.307 1 98.75 33 LEU B CA 1
ATOM 1399 C C . LEU B 1 33 ? 10.625 9.883 2.002 1 98.75 33 LEU B C 1
ATOM 1401 O O . LEU B 1 33 ? 11.445 10.195 1.139 1 98.75 33 LEU B O 1
ATOM 1405 N N . ILE B 1 34 ? 10.68 8.734 2.602 1 98.56 34 ILE B N 1
ATOM 1406 C CA . ILE B 1 34 ? 11.805 7.824 2.43 1 98.56 34 ILE B CA 1
ATOM 1407 C C . ILE B 1 34 ? 11.531 6.883 1.261 1 98.56 34 ILE B C 1
ATOM 1409 O O . ILE B 1 34 ? 12.391 6.688 0.398 1 98.56 34 ILE B O 1
ATOM 1413 N N . VAL B 1 35 ? 10.359 6.348 1.148 1 98.38 35 VAL B N 1
ATOM 1414 C CA . VAL B 1 35 ? 10 5.328 0.167 1 98.38 35 VAL B CA 1
ATOM 1415 C C . VAL B 1 35 ? 9.727 5.984 -1.185 1 98.38 35 VAL B C 1
ATOM 1417 O O . VAL B 1 35 ? 10.008 5.398 -2.232 1 98.38 35 VAL B O 1
ATOM 1420 N N . TYR B 1 36 ? 9.164 7.176 -1.145 1 97.94 36 TYR B N 1
ATOM 1421 C CA . TYR B 1 36 ? 8.852 7.957 -2.336 1 97.94 36 TYR B CA 1
ATOM 1422 C C . TYR B 1 36 ? 9.57 9.305 -2.311 1 97.94 36 TYR B C 1
ATOM 1424 O O . TYR B 1 36 ? 8.93 10.352 -2.229 1 97.94 36 TYR B O 1
ATOM 1432 N N . PRO B 1 37 ? 10.852 9.273 -2.512 1 97.25 37 PRO B N 1
ATOM 1433 C CA . PRO B 1 37 ? 11.672 10.453 -2.238 1 97.25 37 PRO B CA 1
ATOM 1434 C C . PRO B 1 37 ? 11.328 11.633 -3.148 1 97.25 37 PRO B C 1
ATOM 1436 O O . PRO B 1 37 ? 11.617 12.781 -2.811 1 97.25 37 PRO B O 1
ATOM 1439 N N . TRP B 1 38 ? 10.688 11.414 -4.324 1 96.31 38 TRP B N 1
ATOM 1440 C CA . TRP B 1 38 ? 10.281 12.508 -5.199 1 96.31 38 TRP B CA 1
ATOM 1441 C C . TRP B 1 38 ? 9.242 13.391 -4.516 1 96.31 38 TRP B C 1
ATOM 1443 O O . TRP B 1 38 ? 9.016 14.531 -4.934 1 96.31 38 TRP B O 1
ATOM 1453 N N . THR B 1 39 ? 8.602 12.969 -3.449 1 97.5 39 THR B N 1
ATOM 1454 C CA . THR B 1 39 ? 7.594 13.758 -2.746 1 97.5 39 THR B CA 1
ATOM 1455 C C . THR B 1 39 ? 8.25 14.828 -1.879 1 97.5 39 THR B C 1
ATOM 1457 O O . THR B 1 39 ? 7.594 15.766 -1.437 1 97.5 39 THR B O 1
ATOM 1460 N N . GLN B 1 40 ? 9.555 14.672 -1.595 1 97.44 40 GLN B N 1
ATOM 1461 C CA . GLN B 1 40 ? 10.273 15.617 -0.752 1 97.44 40 GLN B CA 1
ATOM 1462 C C . GLN B 1 40 ? 10.195 17.031 -1.319 1 97.44 40 GLN B C 1
ATOM 1464 O O . GLN B 1 40 ? 10.25 18.016 -0.571 1 97.44 40 GLN B O 1
ATOM 1469 N N . ARG B 1 41 ? 9.992 17.156 -2.596 1 95.5 41 ARG B N 1
ATOM 1470 C CA . ARG B 1 41 ? 9.953 18.453 -3.266 1 95.5 41 ARG B CA 1
ATOM 1471 C C . ARG B 1 41 ? 8.805 19.312 -2.742 1 95.5 41 ARG B C 1
ATOM 1473 O O . ARG B 1 41 ? 8.852 20.531 -2.828 1 95.5 41 ARG B O 1
ATOM 1480 N N . HIS B 1 42 ? 7.758 18.703 -2.129 1 94.94 42 HIS B N 1
ATOM 1481 C CA . HIS B 1 42 ? 6.598 19.438 -1.631 1 94.94 42 HIS B CA 1
ATOM 1482 C C . HIS B 1 42 ? 6.816 19.906 -0.198 1 94.94 42 HIS B C 1
ATOM 1484 O O . HIS B 1 42 ? 5.984 20.625 0.354 1 94.94 42 HIS B O 1
ATOM 1490 N N . PHE B 1 43 ? 7.961 19.547 0.366 1 96.94 43 PHE B N 1
ATOM 1491 C CA . PHE B 1 43 ? 8.18 19.828 1.781 1 96.94 43 PHE B CA 1
ATOM 1492 C C . PHE B 1 43 ? 9.469 20.609 1.988 1 96.94 43 PHE B C 1
ATOM 1494 O O . PHE B 1 43 ? 10.188 20.391 2.961 1 96.94 43 PHE B O 1
ATOM 1501 N N . THR B 1 44 ? 9.711 21.484 1.134 1 93.56 44 THR B N 1
ATOM 1502 C CA . THR B 1 44 ? 10.938 22.281 1.146 1 93.56 44 THR B CA 1
ATOM 1503 C C . THR B 1 44 ? 11.008 23.141 2.402 1 93.56 44 THR B C 1
ATOM 1505 O O . THR B 1 44 ? 12.102 23.469 2.873 1 93.56 44 THR B O 1
ATOM 1508 N N . THR B 1 45 ? 9.883 23.453 2.986 1 95.44 45 THR B N 1
ATOM 1509 C CA . THR B 1 45 ? 9.836 24.328 4.152 1 95.44 45 THR B CA 1
ATOM 1510 C C . THR B 1 45 ? 10.203 23.547 5.418 1 95.44 45 THR B C 1
ATOM 1512 O O . THR B 1 45 ? 10.32 24.141 6.496 1 95.44 45 THR B O 1
ATOM 1515 N N . PHE B 1 46 ? 10.438 22.266 5.312 1 97.62 46 PHE B N 1
ATOM 1516 C CA . PHE B 1 46 ? 10.703 21.438 6.48 1 97.62 46 PHE B CA 1
ATOM 1517 C C . PHE B 1 46 ? 12.188 21.422 6.816 1 97.62 46 PHE B C 1
ATOM 1519 O O . PHE B 1 46 ? 12.609 20.812 7.797 1 97.62 46 PHE B O 1
ATOM 1526 N N . GLY B 1 47 ? 12.953 22.188 6.027 1 96.12 47 GLY B N 1
ATOM 1527 C CA . GLY B 1 47 ? 14.398 22.156 6.227 1 96.12 47 GLY B CA 1
ATOM 1528 C C . GLY B 1 47 ? 15.055 20.938 5.582 1 96.12 47 GLY B C 1
ATOM 1529 O O . GLY B 1 47 ? 14.773 20.625 4.426 1 96.12 47 GLY B O 1
ATOM 1530 N N . ASN B 1 48 ? 15.977 20.281 6.395 1 96.12 48 ASN B N 1
ATOM 1531 C CA . ASN B 1 48 ? 16.75 19.188 5.816 1 96.12 48 ASN B CA 1
ATOM 1532 C C . ASN B 1 48 ? 15.961 17.875 5.828 1 96.12 48 ASN B C 1
ATOM 1534 O O . ASN B 1 48 ? 15.656 17.344 6.895 1 96.12 48 ASN B O 1
ATOM 1538 N N . VAL B 1 49 ? 15.648 17.375 4.684 1 97.38 49 VAL B N 1
ATOM 1539 C CA . VAL B 1 49 ? 14.992 16.094 4.543 1 97.38 49 VAL B CA 1
ATOM 1540 C C . VAL B 1 49 ? 15.742 15.242 3.514 1 97.38 49 VAL B C 1
ATOM 1542 O O . VAL B 1 49 ? 15.141 14.398 2.844 1 97.38 49 VAL B O 1
ATOM 1545 N N . SER B 1 50 ? 17.062 15.414 3.34 1 95.12 50 SER B N 1
ATOM 1546 C CA . SER B 1 50 ? 17.828 14.836 2.242 1 95.12 50 SER B CA 1
ATOM 1547 C C . SER B 1 50 ? 18.328 13.438 2.6 1 95.12 50 SER B C 1
ATOM 1549 O O . SER B 1 50 ? 18.781 12.688 1.726 1 95.12 50 SER B O 1
ATOM 1551 N N . THR B 1 51 ? 18.344 13.102 3.926 1 96.31 51 THR B N 1
ATOM 1552 C CA . THR B 1 51 ? 18.75 11.773 4.367 1 96.31 51 THR B CA 1
ATOM 1553 C C . THR B 1 51 ? 17.672 11.133 5.23 1 96.31 51 THR B C 1
ATOM 1555 O O . THR B 1 51 ? 16.844 11.828 5.816 1 96.31 51 THR B O 1
ATOM 1558 N N . ASN B 1 52 ? 17.75 9.836 5.273 1 96.44 52 ASN B N 1
ATOM 1559 C CA . ASN B 1 52 ? 16.781 9.133 6.117 1 96.44 52 ASN B CA 1
ATOM 1560 C C . ASN B 1 52 ? 16.891 9.57 7.574 1 96.44 52 ASN B C 1
ATOM 1562 O O . ASN B 1 52 ? 15.883 9.758 8.25 1 96.44 52 ASN B O 1
ATOM 1566 N N . ALA B 1 53 ? 18.141 9.742 8.016 1 96.19 53 ALA B N 1
ATOM 1567 C CA . ALA B 1 53 ? 18.359 10.188 9.383 1 96.19 53 ALA B CA 1
ATOM 1568 C C . ALA B 1 53 ? 17.766 11.57 9.617 1 96.19 53 ALA B C 1
ATOM 1570 O O . ALA B 1 53 ? 17.156 11.82 10.664 1 96.19 53 ALA B O 1
ATOM 1571 N N . ALA B 1 54 ? 17.938 12.508 8.688 1 97.5 54 ALA B N 1
ATOM 1572 C CA . ALA B 1 54 ? 17.375 13.852 8.789 1 97.5 54 ALA B CA 1
ATOM 1573 C C . ALA B 1 54 ? 15.852 13.812 8.828 1 97.5 54 ALA B C 1
ATOM 1575 O O . ALA B 1 54 ? 15.227 14.578 9.562 1 97.5 54 ALA B O 1
ATOM 1576 N N . ILE B 1 55 ? 15.242 12.906 8.094 1 98.44 55 ILE B N 1
ATOM 1577 C CA . ILE B 1 55 ? 13.789 12.789 8.023 1 98.44 55 ILE B CA 1
ATOM 1578 C C . ILE B 1 55 ? 13.258 12.242 9.344 1 98.44 55 ILE B C 1
ATOM 1580 O O . ILE B 1 55 ? 12.289 12.773 9.891 1 98.44 55 ILE B O 1
ATOM 1584 N N . LEU B 1 56 ? 13.906 11.227 9.867 1 96.56 56 LEU B N 1
ATOM 1585 C CA . LEU B 1 56 ? 13.461 10.547 11.078 1 96.56 56 LEU B CA 1
ATOM 1586 C C . LEU B 1 56 ? 13.5 11.484 12.273 1 96.56 56 LEU B C 1
ATOM 1588 O O . LEU B 1 56 ? 12.656 11.391 13.172 1 96.56 56 LEU B O 1
ATOM 1592 N N . GLY B 1 57 ? 14.391 12.359 12.273 1 95.12 57 GLY B N 1
ATOM 1593 C CA . GLY B 1 57 ? 14.562 13.25 13.406 1 95.12 57 GLY B CA 1
ATOM 1594 C C . GLY B 1 57 ? 13.953 14.617 13.188 1 95.12 57 GLY B C 1
ATOM 1595 O O . GLY B 1 57 ? 14.148 15.523 14 1 95.12 57 GLY B O 1
ATOM 1596 N N . ASN B 1 58 ? 13.18 14.844 12.125 1 98.06 58 ASN B N 1
ATOM 1597 C CA . ASN B 1 58 ? 12.672 16.156 11.758 1 98.06 58 ASN B CA 1
ATOM 159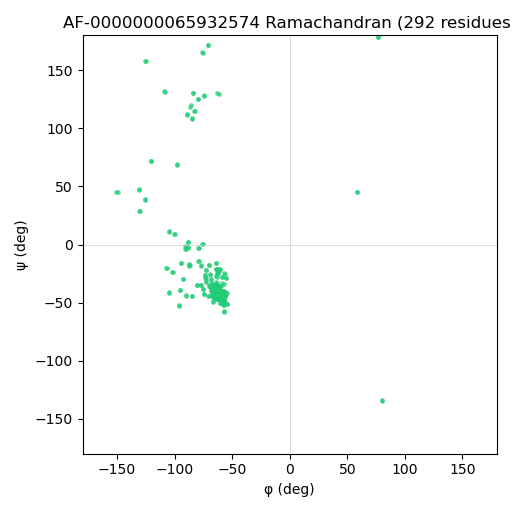8 C C . ASN B 1 58 ? 11.328 16.453 12.422 1 98.06 58 ASN B C 1
ATOM 1600 O O . ASN B 1 58 ? 10.32 15.82 12.094 1 98.06 58 ASN B O 1
ATOM 1604 N N . PRO B 1 59 ? 11.242 17.359 13.336 1 98 59 PRO B N 1
ATOM 1605 C CA . PRO B 1 59 ? 9.992 17.625 14.055 1 98 59 PRO B CA 1
ATOM 1606 C C . PRO B 1 59 ? 8.883 18.125 13.133 1 98 59 PRO B C 1
ATOM 1608 O O . PRO B 1 59 ? 7.703 17.906 13.414 1 98 59 PRO B O 1
ATOM 1611 N N . LYS B 1 60 ? 9.219 18.75 12.086 1 98.56 60 LYS B N 1
ATOM 1612 C CA . LYS B 1 60 ? 8.203 19.25 11.156 1 98.56 60 LYS B CA 1
ATOM 1613 C C . LYS B 1 60 ? 7.531 18.094 10.414 1 98.56 60 LYS B C 1
ATOM 1615 O O . LYS B 1 60 ? 6.344 18.156 10.094 1 98.56 60 LYS B O 1
ATOM 1620 N N . VAL B 1 61 ? 8.336 17.047 10.109 1 98.5 61 VAL B N 1
ATOM 1621 C CA . VAL B 1 61 ? 7.77 15.852 9.5 1 98.5 61 VAL B CA 1
ATOM 1622 C C . VAL B 1 61 ? 6.762 15.211 10.453 1 98.5 61 VAL B C 1
ATOM 1624 O O . VAL B 1 61 ? 5.641 14.883 10.047 1 98.5 61 VAL B O 1
ATOM 1627 N N . ALA B 1 62 ? 7.156 15.125 11.664 1 98.38 62 ALA B N 1
ATOM 1628 C CA . ALA B 1 62 ? 6.281 14.523 12.672 1 98.38 62 ALA B CA 1
ATOM 1629 C C . ALA B 1 62 ? 5.008 15.352 12.844 1 98.38 62 ALA B C 1
ATOM 1631 O O . ALA B 1 62 ? 3.904 14.797 12.875 1 98.38 62 ALA B O 1
ATOM 1632 N N . GLN B 1 63 ? 5.168 16.625 12.961 1 98.38 63 GLN B N 1
ATOM 1633 C CA . GLN B 1 63 ? 4.027 17.516 13.172 1 98.38 63 GLN B CA 1
ATOM 1634 C C . GLN B 1 63 ? 3.07 17.469 11.984 1 98.38 63 GLN B C 1
ATOM 1636 O O . GLN B 1 63 ? 1.851 17.438 12.164 1 98.38 63 GLN B O 1
ATOM 1641 N N . HIS B 1 64 ? 3.59 17.484 10.781 1 98.38 64 HIS B N 1
ATOM 1642 C CA . HIS B 1 64 ? 2.715 17.438 9.617 1 98.38 64 HIS B CA 1
ATOM 1643 C C . HIS B 1 64 ? 2.027 16.078 9.5 1 98.38 64 HIS B C 1
ATOM 1645 O O . HIS B 1 64 ? 0.881 16 9.047 1 98.38 64 HIS B O 1
ATOM 1651 N N . GLY B 1 65 ? 2.748 14.984 9.883 1 98.44 65 GLY B N 1
ATOM 1652 C CA . GLY B 1 65 ? 2.08 13.695 9.961 1 98.44 65 GLY B CA 1
ATOM 1653 C C . GLY B 1 65 ? 0.843 13.711 10.844 1 98.44 65 GLY B C 1
ATOM 1654 O O . GLY B 1 65 ? -0.197 13.164 10.469 1 98.44 65 GLY B O 1
ATOM 1655 N N . LYS B 1 66 ? 0.973 14.375 11.93 1 98.31 66 LYS B N 1
ATOM 1656 C CA . LYS B 1 66 ? -0.174 14.523 12.82 1 98.31 66 LYS B CA 1
ATOM 1657 C C . LYS B 1 66 ? -1.277 15.344 12.164 1 98.31 66 LYS B C 1
ATOM 1659 O O . LYS B 1 66 ? -2.461 15.031 12.305 1 98.31 66 LYS B O 1
ATOM 1664 N N . THR B 1 67 ? -0.877 16.406 11.5 1 97.44 67 THR B N 1
ATOM 1665 C CA . THR B 1 67 ? -1.835 17.25 10.797 1 97.44 67 THR B CA 1
ATOM 1666 C C . THR B 1 67 ? -2.617 16.453 9.766 1 97.44 67 THR B C 1
ATOM 1668 O O . THR B 1 67 ? -3.838 16.578 9.664 1 97.44 67 THR B O 1
ATOM 1671 N N . VAL B 1 68 ? -1.913 15.625 8.992 1 97.56 68 VAL B N 1
ATOM 1672 C CA . VAL B 1 68 ? -2.537 14.789 7.969 1 97.56 68 VAL B CA 1
ATOM 1673 C C . VAL B 1 68 ? -3.564 13.867 8.617 1 97.56 68 VAL B C 1
ATOM 1675 O O . VAL B 1 68 ? -4.688 13.734 8.125 1 97.56 68 VAL B O 1
ATOM 1678 N N . MET B 1 69 ? -3.227 13.227 9.75 1 98.19 69 MET B N 1
ATOM 1679 C CA . MET B 1 69 ? -4.145 12.312 10.43 1 98.19 69 MET B CA 1
ATOM 1680 C C . MET B 1 69 ? -5.332 13.07 11.008 1 98.19 69 MET B C 1
ATOM 1682 O O . MET B 1 69 ? -6.441 12.539 11.078 1 98.19 69 MET B O 1
ATOM 1686 N N . GLY B 1 70 ? -5.055 14.289 11.445 1 96.06 70 GLY B N 1
ATOM 1687 C CA . GLY B 1 70 ? -6.176 15.141 11.82 1 96.06 70 GLY B CA 1
ATOM 1688 C C . GLY B 1 70 ? -7.16 15.367 10.688 1 96.06 70 GLY B C 1
ATOM 1689 O O . GLY B 1 70 ? -8.367 15.406 10.906 1 96.06 70 GLY B O 1
ATOM 1690 N N . GLY B 1 71 ? -6.633 15.539 9.5 1 95.5 71 GLY B N 1
ATOM 1691 C CA . GLY B 1 71 ? -7.488 15.586 8.328 1 95.5 71 GLY B CA 1
ATOM 1692 C C . GLY B 1 71 ? -8.312 14.328 8.141 1 95.5 71 GLY B C 1
ATOM 1693 O O . GLY B 1 71 ? -9.5 14.406 7.805 1 95.5 71 GLY B O 1
ATOM 1694 N N . LEU B 1 72 ? -7.734 13.18 8.367 1 97.88 72 LEU B N 1
ATOM 1695 C CA . LEU B 1 72 ? -8.469 11.93 8.234 1 97.88 72 LEU B CA 1
ATOM 1696 C C . LEU B 1 72 ? -9.578 11.836 9.273 1 97.88 72 LEU B C 1
ATOM 1698 O O . LEU B 1 72 ? -10.641 11.258 9.008 1 97.88 72 LEU B O 1
ATOM 1702 N N . GLU B 1 73 ? -9.312 12.352 10.43 1 97.81 73 GLU B N 1
ATOM 1703 C CA . GLU B 1 73 ? -10.359 12.398 11.453 1 97.81 73 GLU B CA 1
ATOM 1704 C C . GLU B 1 73 ? -11.602 13.125 10.938 1 97.81 73 GLU B C 1
ATOM 1706 O O . GLU B 1 73 ? -12.727 12.695 11.18 1 97.81 73 GLU B O 1
ATOM 1711 N N . ASN B 1 74 ? -11.352 14.242 10.289 1 97.31 74 ASN B N 1
ATOM 1712 C CA . ASN B 1 74 ? -12.469 14.992 9.711 1 97.31 74 ASN B CA 1
ATOM 1713 C C . ASN B 1 74 ? -13.25 14.148 8.711 1 97.31 74 ASN B C 1
ATOM 1715 O O . ASN B 1 74 ? -14.477 14.227 8.656 1 97.31 74 ASN B O 1
ATOM 1719 N N . ALA B 1 75 ? -12.555 13.383 7.918 1 97.75 75 ALA B N 1
ATOM 1720 C CA . ALA B 1 75 ? -13.211 12.5 6.961 1 97.75 75 ALA B CA 1
ATOM 1721 C C . ALA B 1 75 ? -14.039 11.43 7.676 1 97.75 75 ALA B C 1
ATOM 1723 O O . ALA B 1 75 ? -15.172 11.141 7.281 1 97.75 75 ALA B O 1
ATOM 1724 N N . VAL B 1 76 ? -13.461 10.805 8.75 1 98.31 76 VAL B N 1
ATOM 1725 C CA . VAL B 1 76 ? -14.141 9.766 9.516 1 98.31 76 VAL B CA 1
ATOM 1726 C C . VAL B 1 76 ? -15.43 10.328 10.117 1 98.31 76 VAL B C 1
ATOM 1728 O O . VAL B 1 76 ? -16.469 9.656 10.125 1 98.31 76 VAL B O 1
ATOM 1731 N N . LYS B 1 77 ? -15.406 11.562 10.516 1 97.69 77 LYS B N 1
ATOM 1732 C CA . LYS B 1 77 ? -16.562 12.211 11.141 1 97.69 77 LYS B CA 1
ATOM 1733 C C . LYS B 1 77 ? -17.578 12.641 10.094 1 97.69 77 LYS B C 1
ATOM 1735 O O . LYS B 1 77 ? -18.719 12.961 10.438 1 97.69 77 LYS B O 1
ATOM 1740 N N . ASN B 1 78 ? -17.188 12.648 8.844 1 97.62 78 ASN B N 1
ATOM 1741 C CA . ASN B 1 78 ? -18.062 13.078 7.754 1 97.62 78 ASN B CA 1
ATOM 1742 C C . ASN B 1 78 ? -18.062 12.062 6.613 1 97.62 78 ASN B C 1
ATOM 1744 O O . ASN B 1 78 ? -17.922 12.438 5.445 1 97.62 78 ASN B O 1
ATOM 1748 N N . LEU B 1 79 ? -18.219 10.82 6.926 1 97.69 79 LEU B N 1
ATOM 1749 C CA . LEU B 1 79 ? -18.109 9.727 5.957 1 97.69 79 LEU B CA 1
ATOM 1750 C C . LEU B 1 79 ? -19.062 9.953 4.785 1 97.69 79 LEU B C 1
ATOM 1752 O O . LEU B 1 79 ? -18.766 9.57 3.652 1 97.69 79 LEU B O 1
ATOM 1756 N N . ASP B 1 80 ? -20.156 10.617 5.004 1 96.69 80 ASP B N 1
ATOM 1757 C CA . ASP B 1 80 ? -21.188 10.766 3.967 1 96.69 80 ASP B CA 1
ATOM 1758 C C . ASP B 1 80 ? -20.938 12.023 3.135 1 96.69 80 ASP B C 1
ATOM 1760 O O . ASP B 1 80 ? -21.688 12.305 2.197 1 96.69 80 ASP B O 1
ATOM 1764 N N . ASP B 1 81 ? -19.891 12.836 3.461 1 96.88 81 ASP B N 1
ATOM 1765 C CA . ASP B 1 81 ? -19.656 14.094 2.756 1 96.88 81 ASP B CA 1
ATOM 1766 C C . ASP B 1 81 ? -18.172 14.43 2.717 1 96.88 81 ASP B C 1
ATOM 1768 O O . ASP B 1 81 ? -17.781 15.578 2.949 1 96.88 81 ASP B O 1
ATOM 1772 N N . ILE B 1 82 ? -17.391 13.375 2.387 1 96.69 82 ILE B N 1
ATOM 1773 C CA . ILE B 1 82 ? -15.93 13.531 2.381 1 96.69 82 ILE B CA 1
ATOM 1774 C C . ILE B 1 82 ? -15.523 14.555 1.324 1 96.69 82 ILE B C 1
ATOM 1776 O O . ILE B 1 82 ? -14.656 15.391 1.567 1 96.69 82 ILE B O 1
ATOM 1780 N N . LYS B 1 83 ? -16.172 14.555 0.19 1 94.56 83 LYS B N 1
ATOM 1781 C CA . LYS B 1 83 ? -15.836 15.453 -0.915 1 94.56 83 LYS B CA 1
ATOM 1782 C C . LYS B 1 83 ? -15.906 16.906 -0.482 1 94.56 83 LYS B C 1
ATOM 1784 O O . LYS B 1 83 ? -14.945 17.672 -0.653 1 94.56 83 LYS B O 1
ATOM 1789 N N . ASN B 1 84 ? -16.969 17.281 0.089 1 94.94 84 ASN B N 1
ATOM 1790 C CA . ASN B 1 84 ? -17.141 18.672 0.5 1 94.94 84 ASN B CA 1
ATOM 1791 C C . ASN B 1 84 ? -16.281 19.016 1.718 1 94.94 84 ASN B C 1
ATOM 1793 O O . ASN B 1 84 ? -15.828 20.141 1.862 1 94.94 84 ASN B O 1
ATOM 1797 N N . THR B 1 85 ? -16.109 18 2.557 1 95.25 85 THR B N 1
ATOM 1798 C CA . THR B 1 85 ? -15.273 18.172 3.734 1 95.25 85 THR B CA 1
ATOM 1799 C C . THR B 1 85 ? -13.859 18.609 3.334 1 95.25 85 THR B C 1
ATOM 1801 O O . THR B 1 85 ? -13.219 19.391 4.035 1 95.25 85 THR B O 1
ATOM 1804 N N . TYR B 1 86 ? -13.391 18.094 2.154 1 95.56 86 TYR B N 1
ATOM 1805 C CA . TYR B 1 86 ? -12 18.328 1.773 1 95.56 86 TYR B CA 1
ATOM 1806 C C . TYR B 1 86 ? -11.898 19.375 0.681 1 95.56 86 TYR B C 1
ATOM 1808 O O . TYR B 1 86 ? -10.82 19.594 0.121 1 95.56 86 TYR B O 1
ATOM 1816 N N . ALA B 1 87 ? -12.945 20.078 0.386 1 94.19 87 ALA B N 1
ATOM 1817 C CA . ALA B 1 87 ? -12.961 21.016 -0.734 1 94.19 87 ALA B CA 1
ATOM 1818 C C . ALA B 1 87 ? -11.875 22.078 -0.577 1 94.19 87 ALA B C 1
ATOM 1820 O O . ALA B 1 87 ? -11.102 22.328 -1.507 1 94.19 87 ALA B O 1
ATOM 1821 N N . LYS B 1 88 ? -11.805 22.672 0.611 1 94.38 88 LYS B N 1
ATOM 1822 C CA . LYS B 1 88 ? -10.812 23.719 0.851 1 94.38 88 LYS B CA 1
ATOM 1823 C C . LYS B 1 88 ? -9.398 23.156 0.788 1 94.38 88 LYS B C 1
ATOM 1825 O O . LYS B 1 88 ? -8.508 23.766 0.187 1 94.38 88 LYS B O 1
ATOM 1830 N N . LEU B 1 89 ? -9.219 22.016 1.361 1 94.06 89 LEU B N 1
ATOM 1831 C CA . LEU B 1 89 ? -7.902 21.391 1.364 1 94.06 89 LEU B CA 1
ATOM 1832 C C . LEU B 1 89 ? -7.496 20.969 -0.045 1 94.06 89 LEU B C 1
ATOM 1834 O O . LEU B 1 89 ? -6.328 21.078 -0.418 1 94.06 89 LEU B O 1
ATOM 1838 N N . SER B 1 90 ? -8.438 20.422 -0.762 1 94.19 90 SER B N 1
ATOM 1839 C CA . SER B 1 90 ? -8.18 20.047 -2.146 1 94.19 90 SER B CA 1
ATOM 1840 C C . SER B 1 90 ? -7.711 21.234 -2.973 1 94.19 90 SER B C 1
ATOM 1842 O O . SER B 1 90 ? -6.734 21.141 -3.717 1 94.19 90 SER B O 1
ATOM 1844 N N . ARG B 1 91 ? -8.367 22.375 -2.818 1 94 91 ARG B N 1
ATOM 1845 C CA . ARG B 1 91 ? -7.996 23.594 -3.529 1 94 91 ARG B CA 1
ATOM 1846 C C . ARG B 1 91 ? -6.598 24.062 -3.133 1 94 91 ARG B C 1
ATOM 1848 O O . ARG B 1 91 ? -5.793 24.422 -3.992 1 94 91 ARG B O 1
ATOM 1855 N N . MET B 1 92 ? -6.344 24 -1.879 1 92.75 92 MET B N 1
ATOM 1856 C CA . MET B 1 92 ? -5.027 24.406 -1.395 1 92.75 92 MET B CA 1
ATOM 1857 C C . MET B 1 92 ? -3.932 23.531 -1.989 1 92.75 92 MET B C 1
ATOM 1859 O O . MET B 1 92 ? -2.932 24.031 -2.504 1 92.75 92 MET B O 1
ATOM 1863 N N . HIS B 1 93 ? -4.074 22.203 -1.991 1 93.19 93 HIS B N 1
ATOM 1864 C CA . HIS B 1 93 ? -3.068 21.25 -2.473 1 93.19 93 HIS B CA 1
ATOM 1865 C C . HIS B 1 93 ? -2.908 21.344 -3.986 1 93.19 93 HIS B C 1
ATOM 1867 O O . HIS B 1 93 ? -1.809 21.156 -4.512 1 93.19 93 HIS B O 1
ATOM 1873 N N . SER B 1 94 ? -3.992 21.703 -4.648 1 91 94 SER B N 1
ATOM 1874 C CA . SER B 1 94 ? -3.934 21.781 -6.105 1 91 94 SER B CA 1
ATOM 1875 C C . SER B 1 94 ? -3.4 23.125 -6.566 1 91 94 SER B C 1
ATOM 1877 O O . SER B 1 94 ? -2.5 23.188 -7.406 1 91 94 SER B O 1
ATOM 1879 N N . GLU B 1 95 ? -3.855 24.156 -5.984 1 91.88 95 GLU B N 1
ATOM 1880 C CA . GLU B 1 95 ? -3.604 25.5 -6.504 1 91.88 95 GLU B CA 1
ATOM 1881 C C . GLU B 1 95 ? -2.357 26.109 -5.871 1 91.88 95 GLU B C 1
ATOM 1883 O O . GLU B 1 95 ? -1.657 26.906 -6.504 1 91.88 95 GLU B O 1
ATOM 1888 N N . LYS B 1 96 ? -2.104 25.734 -4.707 1 91.06 96 LYS B N 1
ATOM 1889 C CA . LYS B 1 96 ? -0.985 26.375 -4.023 1 91.06 96 LYS B CA 1
ATOM 1890 C C . LYS B 1 96 ? 0.231 25.453 -3.969 1 91.06 96 LYS B C 1
ATOM 1892 O O . LYS B 1 96 ? 1.354 25.891 -4.242 1 91.06 96 LYS B O 1
ATOM 1897 N N . LEU B 1 97 ? -0.033 24.219 -3.719 1 90.62 97 LEU B N 1
ATOM 1898 C CA . LEU B 1 97 ? 1.093 23.328 -3.482 1 90.62 97 LEU B CA 1
ATOM 1899 C C . LEU B 1 97 ? 1.383 22.484 -4.719 1 90.62 97 LEU B C 1
ATOM 1901 O O . LEU B 1 97 ? 2.463 21.891 -4.836 1 90.62 97 LEU B O 1
ATOM 1905 N N . HIS B 1 98 ? 0.376 22.281 -5.605 1 91.62 98 HIS B N 1
ATOM 1906 C CA . HIS B 1 98 ? 0.497 21.547 -6.859 1 91.62 98 HIS B CA 1
ATOM 1907 C C . HIS B 1 98 ? 0.96 20.125 -6.617 1 91.62 98 HIS B C 1
ATOM 1909 O O . HIS B 1 98 ? 1.876 19.641 -7.289 1 91.62 98 HIS B O 1
ATOM 1915 N N . V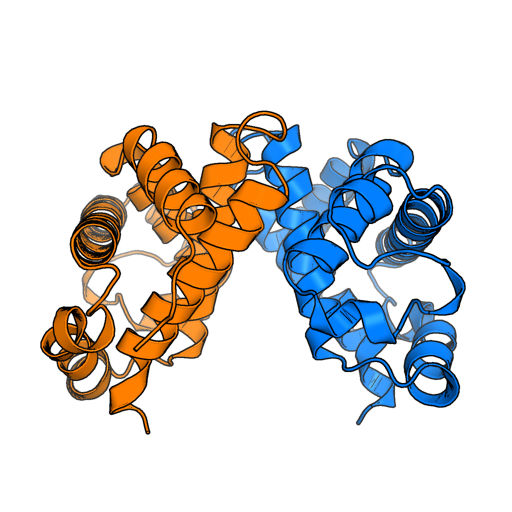AL B 1 99 ? 0.32 19.562 -5.621 1 92 99 VAL B N 1
ATOM 1916 C CA . VAL B 1 99 ? 0.636 18.172 -5.281 1 92 99 VAL B CA 1
ATOM 1917 C C . VAL B 1 99 ? 0.029 17.234 -6.324 1 92 99 VAL B C 1
ATOM 1919 O O . VAL B 1 99 ? -1.16 17.328 -6.637 1 92 99 VAL B O 1
ATOM 1922 N N . ASP B 1 100 ? 0.822 16.344 -6.871 1 92.19 100 ASP B N 1
ATOM 1923 C CA . ASP B 1 100 ? 0.304 15.289 -7.734 1 92.19 100 ASP B CA 1
ATOM 1924 C C . ASP B 1 100 ? -0.637 14.359 -6.965 1 92.19 100 ASP B C 1
ATOM 1926 O O . ASP B 1 100 ? -0.271 13.828 -5.918 1 92.19 100 ASP B O 1
ATOM 1930 N N . PRO B 1 101 ? -1.797 14.109 -7.523 1 91.56 101 PRO B N 1
ATOM 1931 C CA . PRO B 1 101 ? -2.77 13.266 -6.816 1 91.56 101 PRO B CA 1
ATOM 1932 C C . PRO B 1 101 ? -2.229 11.875 -6.508 1 91.56 101 PRO B C 1
ATOM 1934 O O . PRO B 1 101 ? -2.617 11.266 -5.508 1 91.56 101 PRO B O 1
ATOM 1937 N N . ASP B 1 102 ? -1.289 11.359 -7.324 1 93.44 102 ASP B N 1
ATOM 1938 C CA . ASP B 1 102 ? -0.692 10.047 -7.086 1 93.44 102 ASP B CA 1
ATOM 1939 C C . ASP B 1 102 ? 0.056 10.023 -5.754 1 93.44 102 ASP B C 1
ATOM 1941 O O . ASP B 1 102 ? 0.186 8.969 -5.129 1 93.44 102 ASP B O 1
ATOM 1945 N N . ASN B 1 103 ? 0.463 11.172 -5.348 1 95.81 103 ASN B N 1
ATOM 1946 C CA . ASN B 1 103 ? 1.196 11.242 -4.086 1 95.81 103 ASN B CA 1
ATOM 1947 C C . ASN B 1 103 ? 0.271 11.047 -2.891 1 95.81 103 ASN B C 1
ATOM 1949 O O . ASN B 1 103 ? 0.7 10.555 -1.844 1 95.81 103 ASN B O 1
ATOM 1953 N N . PHE B 1 104 ? -1.04 11.383 -3.064 1 96.88 104 PHE B N 1
ATOM 1954 C CA . PHE B 1 104 ? -2.002 11.094 -2.008 1 96.88 104 PHE B CA 1
ATOM 1955 C C . PHE B 1 104 ? -2.217 9.586 -1.872 1 96.88 104 PHE B C 1
ATOM 1957 O O . PHE B 1 104 ? -2.375 9.078 -0.762 1 96.88 104 PHE B O 1
ATOM 1964 N N . ARG B 1 105 ? -2.176 8.906 -3.006 1 97 105 ARG B N 1
ATOM 1965 C CA . ARG B 1 105 ? -2.289 7.449 -2.979 1 97 105 ARG B CA 1
ATOM 1966 C C . ARG B 1 105 ? -1.088 6.82 -2.281 1 97 105 ARG B C 1
ATOM 1968 O O . ARG B 1 105 ? -1.243 5.898 -1.478 1 97 105 ARG B O 1
ATOM 1975 N N . ALA B 1 106 ? 0.095 7.367 -2.6 1 98 106 ALA B N 1
ATOM 1976 C CA . ALA B 1 106 ? 1.313 6.879 -1.959 1 98 106 ALA B CA 1
ATOM 1977 C C . ALA B 1 106 ? 1.241 7.039 -0.444 1 98 106 ALA B C 1
ATOM 1979 O O . ALA B 1 106 ? 1.607 6.129 0.303 1 98 106 ALA B O 1
ATOM 1980 N N . LEU B 1 107 ? 0.731 8.195 0.023 1 98.56 107 LEU B N 1
ATOM 1981 C CA . LEU B 1 107 ? 0.604 8.438 1.457 1 98.56 107 LEU B CA 1
ATOM 1982 C C . LEU B 1 107 ? -0.424 7.492 2.076 1 98.56 107 LEU B C 1
ATOM 1984 O O . LEU B 1 107 ? -0.209 6.965 3.17 1 98.56 107 LEU B O 1
ATOM 1988 N N . ALA B 1 108 ? -1.53 7.285 1.374 1 98.44 108 ALA B N 1
ATOM 1989 C CA . ALA B 1 108 ? -2.553 6.355 1.854 1 98.44 108 ALA B CA 1
ATOM 1990 C C . ALA B 1 108 ? -1.978 4.957 2.045 1 98.44 108 ALA B C 1
ATOM 1992 O O . ALA B 1 108 ? -2.268 4.293 3.043 1 98.44 108 ALA B O 1
ATOM 1993 N N . GLU B 1 109 ? -1.159 4.539 1.127 1 98.19 109 GLU B N 1
ATOM 1994 C CA . GLU B 1 109 ? -0.51 3.236 1.226 1 98.19 109 GLU B CA 1
ATOM 1995 C C . GLU B 1 109 ? 0.423 3.174 2.432 1 98.19 109 GLU B C 1
ATOM 1997 O O . GLU B 1 109 ? 0.452 2.172 3.15 1 98.19 109 GLU B O 1
ATOM 2002 N N . CYS B 1 110 ? 1.158 4.234 2.658 1 98.88 110 CYS B N 1
ATOM 2003 C CA . CYS B 1 110 ? 2.057 4.281 3.807 1 98.88 110 CYS B CA 1
ATOM 2004 C C . CYS B 1 110 ? 1.276 4.203 5.113 1 98.88 110 CYS B C 1
ATOM 2006 O O . CYS B 1 110 ? 1.705 3.539 6.059 1 98.88 110 CYS B O 1
ATOM 2008 N N . ILE B 1 111 ? 0.146 4.898 5.168 1 98.88 111 ILE B N 1
ATOM 2009 C CA . ILE B 1 111 ? -0.695 4.848 6.359 1 98.88 111 ILE B CA 1
ATOM 2010 C C . ILE B 1 111 ? -1.164 3.414 6.602 1 98.88 111 ILE B C 1
ATOM 2012 O O . ILE B 1 111 ? -1.095 2.914 7.727 1 98.88 111 ILE B O 1
ATOM 2016 N N . SER B 1 112 ? -1.562 2.723 5.555 1 98.81 112 SER B N 1
ATOM 2017 C CA . SER B 1 112 ? -2.043 1.352 5.684 1 98.81 112 SER B CA 1
ATOM 2018 C C . SER B 1 112 ? -0.931 0.418 6.148 1 98.81 112 SER B C 1
ATOM 2020 O O . SER B 1 112 ? -1.171 -0.49 6.949 1 98.81 112 SER B O 1
ATOM 2022 N N . VAL B 1 113 ? 0.267 0.642 5.68 1 98.88 113 VAL B N 1
ATOM 2023 C CA . VAL B 1 113 ? 1.415 -0.161 6.09 1 98.88 113 VAL B CA 1
ATOM 2024 C C . VAL B 1 113 ? 1.682 0.04 7.578 1 98.88 113 VAL B C 1
ATOM 2026 O O . VAL B 1 113 ? 1.93 -0.924 8.305 1 98.88 113 VAL B O 1
ATOM 2029 N N . CYS B 1 114 ? 1.607 1.278 8.047 1 98.88 114 CYS B N 1
ATOM 2030 C CA . CYS B 1 114 ? 1.826 1.574 9.461 1 98.88 114 CYS B CA 1
ATOM 2031 C C . CYS B 1 114 ? 0.737 0.949 10.328 1 98.88 114 CYS B C 1
ATOM 2033 O O . CYS B 1 114 ? 1.021 0.415 11.398 1 98.88 114 CYS B O 1
ATOM 2035 N N . VAL B 1 115 ? -0.497 1.022 9.859 1 98.81 115 VAL B N 1
ATOM 2036 C CA . VAL B 1 115 ? -1.627 0.438 10.578 1 98.81 115 VAL B CA 1
ATOM 2037 C C . VAL B 1 115 ? -1.452 -1.076 10.672 1 98.81 115 VAL B C 1
ATOM 2039 O O . VAL B 1 115 ? -1.62 -1.661 11.742 1 98.81 115 VAL B O 1
ATOM 2042 N N . ALA B 1 116 ? -1.068 -1.703 9.57 1 98.88 116 ALA B N 1
ATOM 2043 C CA . ALA B 1 116 ? -0.831 -3.145 9.555 1 98.88 116 ALA B CA 1
ATOM 2044 C C . ALA B 1 116 ? 0.294 -3.523 10.516 1 98.88 116 ALA B C 1
ATOM 2046 O O . ALA B 1 116 ? 0.18 -4.5 11.258 1 98.88 116 ALA B O 1
ATOM 2047 N N . ALA B 1 117 ? 1.329 -2.746 10.5 1 98.81 117 ALA B N 1
ATOM 2048 C CA . ALA B 1 117 ? 2.484 -3.023 11.352 1 98.81 117 ALA B CA 1
ATOM 2049 C C . ALA B 1 117 ? 2.115 -2.912 12.828 1 98.81 117 ALA B C 1
ATOM 2051 O O . ALA B 1 117 ? 2.631 -3.662 13.656 1 98.81 117 ALA B O 1
ATOM 2052 N N . LYS B 1 118 ? 1.286 -1.988 13.109 1 98.69 118 LYS B N 1
ATOM 2053 C CA . LYS B 1 118 ? 0.912 -1.729 14.5 1 98.69 118 LYS B CA 1
ATOM 2054 C C . LYS B 1 118 ? -0.028 -2.811 15.023 1 98.69 118 LYS B C 1
ATOM 2056 O O . LYS B 1 118 ? 0.155 -3.311 16.141 1 98.69 118 LYS B O 1
ATOM 2061 N N . PHE B 1 119 ? -1.023 -3.258 14.234 1 98.56 119 PHE B N 1
ATOM 2062 C CA . PHE B 1 119 ? -2.139 -4.012 14.797 1 98.56 119 PHE B CA 1
ATOM 2063 C C . PHE B 1 119 ? -2.041 -5.484 14.414 1 98.56 119 PHE B C 1
ATOM 2065 O O . PHE B 1 119 ? -2.674 -6.336 15.047 1 98.56 119 PHE B O 1
ATOM 2072 N N . GLY B 1 120 ? -1.263 -5.801 13.336 1 98.19 120 GLY B N 1
ATOM 2073 C CA . GLY B 1 120 ? -1.077 -7.184 12.93 1 98.19 120 GLY B CA 1
ATOM 2074 C C . GLY B 1 120 ? -2.271 -7.754 12.188 1 98.19 120 GLY B C 1
ATOM 2075 O O . GLY B 1 120 ? -3.295 -7.082 12.039 1 98.19 120 GLY B O 1
ATOM 2076 N N . LYS B 1 121 ? -2.164 -9 11.766 1 96.19 121 LYS B N 1
ATOM 2077 C CA . LYS B 1 121 ? -3.121 -9.625 10.859 1 96.19 121 LYS B CA 1
ATOM 2078 C C . LYS B 1 121 ? -4.434 -9.93 11.57 1 96.19 121 LYS B C 1
ATOM 2080 O O . LYS B 1 121 ? -5.48 -10.055 10.93 1 96.19 121 LYS B O 1
ATOM 2085 N N . GLN B 1 122 ? -4.379 -10.023 12.883 1 96.81 122 GLN B N 1
ATOM 2086 C CA . GLN B 1 122 ? -5.586 -10.391 13.617 1 96.81 122 GLN B CA 1
ATOM 2087 C C . GLN B 1 122 ? -6.539 -9.203 13.734 1 96.81 122 GLN B C 1
ATOM 2089 O O . GLN B 1 122 ? -7.758 -9.375 13.727 1 96.81 122 GLN B O 1
ATOM 2094 N N . ALA B 1 123 ? -5.984 -8.031 13.859 1 97.56 123 ALA B N 1
ATOM 2095 C CA . ALA B 1 123 ? -6.809 -6.832 14.008 1 97.56 123 ALA B CA 1
ATOM 2096 C C . ALA B 1 123 ? -7.031 -6.148 12.664 1 97.56 123 ALA B C 1
ATOM 2098 O O . ALA B 1 123 ? -8.125 -5.641 12.391 1 97.56 123 ALA B O 1
ATOM 2099 N N . PHE B 1 124 ? -6.012 -6.121 11.836 1 98.62 124 PHE B N 1
ATOM 2100 C CA . PHE B 1 124 ? -6.133 -5.559 10.5 1 98.62 124 PHE B CA 1
ATOM 2101 C C . PHE B 1 124 ? -6.359 -6.652 9.461 1 98.62 124 PHE B C 1
ATOM 2103 O O . PHE B 1 124 ? -5.52 -6.875 8.594 1 98.62 124 PHE B O 1
ATOM 2110 N N . THR B 1 125 ? -7.535 -7.281 9.516 1 98.5 125 THR B N 1
ATOM 2111 C CA . THR B 1 125 ? -7.93 -8.383 8.641 1 98.5 125 THR B CA 1
ATOM 2112 C C . THR B 1 125 ? -8.188 -7.879 7.227 1 98.5 125 THR B C 1
ATOM 2114 O O . THR B 1 125 ? -8.234 -6.672 6.988 1 98.5 125 THR B O 1
ATOM 2117 N N . ALA B 1 126 ? -8.375 -8.789 6.332 1 98.25 126 ALA B N 1
ATOM 2118 C CA . ALA B 1 126 ? -8.664 -8.43 4.945 1 98.25 126 ALA B CA 1
ATOM 2119 C C . ALA B 1 126 ? -9.961 -7.637 4.84 1 98.25 126 ALA B C 1
ATOM 2121 O O . ALA B 1 126 ? -10.055 -6.691 4.055 1 98.25 126 ALA B O 1
ATOM 2122 N N . ASP B 1 127 ? -10.953 -7.98 5.66 1 97.75 127 ASP B N 1
ATOM 2123 C CA . ASP B 1 127 ? -12.227 -7.273 5.66 1 97.75 127 ASP B CA 1
ATOM 2124 C C . ASP B 1 127 ? -12.062 -5.84 6.16 1 97.75 127 ASP B C 1
ATOM 2126 O O . ASP B 1 127 ? -12.656 -4.91 5.602 1 97.75 127 ASP B O 1
ATOM 2130 N N . VAL B 1 128 ? -11.32 -5.711 7.223 1 98.5 128 VAL B N 1
ATOM 2131 C CA . VAL B 1 128 ? -11.062 -4.379 7.758 1 98.5 128 VAL B CA 1
ATOM 2132 C C . VAL B 1 128 ? -10.289 -3.551 6.734 1 98.5 128 VAL B C 1
ATOM 2134 O O . VAL B 1 128 ? -10.602 -2.381 6.504 1 98.5 128 VAL B O 1
ATOM 2137 N N . GLN B 1 129 ? -9.281 -4.172 6.082 1 98.75 129 GLN B N 1
ATOM 2138 C CA . GLN B 1 129 ? -8.523 -3.451 5.059 1 98.75 129 GLN B CA 1
ATOM 2139 C C . GLN B 1 129 ? -9.422 -3.051 3.895 1 98.75 129 GLN B C 1
ATOM 2141 O O . GLN B 1 129 ? -9.242 -1.987 3.299 1 98.75 129 GLN B O 1
ATOM 2146 N N . GLU B 1 130 ? -10.328 -3.922 3.514 1 98.5 130 GLU B N 1
ATOM 2147 C CA . GLU B 1 130 ? -11.25 -3.604 2.428 1 98.5 130 GLU B CA 1
ATOM 2148 C C . GLU B 1 130 ? -11.992 -2.301 2.701 1 98.5 130 GLU B C 1
ATOM 2150 O O . GLU B 1 130 ? -12.016 -1.404 1.854 1 98.5 130 GLU B O 1
ATOM 2155 N N . ALA B 1 131 ? -12.594 -2.176 3.873 1 98.56 131 ALA B N 1
ATOM 2156 C CA . ALA B 1 131 ? -13.312 -0.967 4.262 1 98.56 131 ALA B CA 1
ATOM 2157 C C . ALA B 1 131 ? -12.375 0.229 4.348 1 98.56 131 ALA B C 1
ATOM 2159 O O . ALA B 1 131 ? -12.695 1.319 3.871 1 98.56 131 ALA B O 1
ATOM 2160 N N . TRP B 1 132 ? -11.242 0.011 4.91 1 98.75 132 TRP B N 1
ATOM 2161 C CA . TRP B 1 132 ? -10.227 1.044 5.098 1 98.75 132 TRP B CA 1
ATOM 2162 C C . TRP B 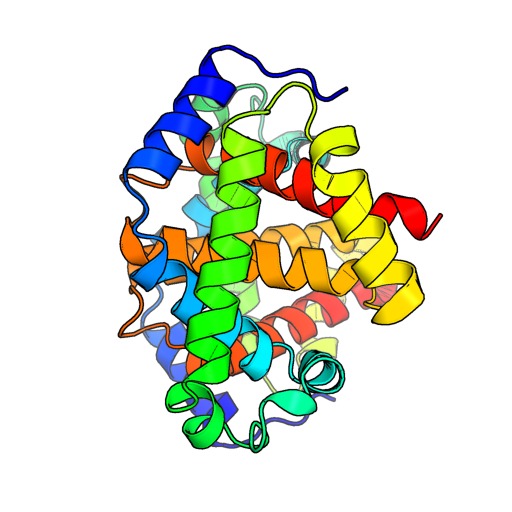1 132 ? -9.727 1.558 3.752 1 98.75 132 TRP B C 1
ATOM 2164 O O . TRP B 1 132 ? -9.586 2.768 3.555 1 98.75 132 TRP B O 1
ATOM 2174 N N . GLN B 1 133 ? -9.453 0.66 2.857 1 98.38 133 GLN B N 1
ATOM 2175 C CA . GLN B 1 133 ? -9 1.022 1.52 1 98.38 133 GLN B CA 1
ATOM 2176 C C . GLN B 1 133 ? -10.055 1.834 0.781 1 98.38 133 GLN B C 1
ATOM 2178 O O . GLN B 1 133 ? -9.734 2.803 0.091 1 98.38 133 GLN B O 1
ATOM 2183 N N . LYS B 1 134 ? -11.281 1.417 0.838 1 98 134 LYS B N 1
ATOM 2184 C CA . LYS B 1 134 ? -12.375 2.174 0.244 1 98 134 LYS B CA 1
ATOM 2185 C C . LYS B 1 134 ? -12.43 3.594 0.803 1 98 134 LYS B C 1
ATOM 2187 O O . LYS B 1 134 ? -12.609 4.555 0.052 1 98 134 LYS B O 1
ATOM 2192 N N . PHE B 1 135 ? -12.289 3.688 2.129 1 98.56 135 PHE B N 1
ATOM 2193 C CA . PHE B 1 135 ? -12.289 4.969 2.82 1 98.56 135 PHE B CA 1
ATOM 2194 C C . PHE B 1 135 ? -11.141 5.848 2.32 1 98.56 135 PHE B C 1
ATOM 2196 O O . PHE B 1 135 ? -11.359 6.996 1.934 1 98.56 135 PHE B O 1
ATOM 2203 N N . LEU B 1 136 ? -9.914 5.305 2.277 1 98.19 136 LEU B N 1
ATOM 2204 C CA . LEU B 1 136 ? -8.75 6.07 1.847 1 98.19 136 LEU B CA 1
ATOM 2205 C C . LEU B 1 136 ? -8.867 6.453 0.376 1 98.19 136 LEU B C 1
ATOM 2207 O O . LEU B 1 136 ? -8.414 7.523 -0.028 1 98.19 136 LEU B O 1
ATOM 2211 N N . SER B 1 137 ? -9.438 5.602 -0.419 1 97.06 137 SER B N 1
ATOM 2212 C CA . SER B 1 137 ? -9.664 5.926 -1.822 1 97.06 137 SER B CA 1
ATOM 2213 C C . SER B 1 137 ? -10.602 7.117 -1.968 1 97.06 137 SER B C 1
ATOM 2215 O O . SER B 1 137 ? -10.406 7.973 -2.834 1 97.06 137 SER B O 1
ATOM 2217 N N . ALA B 1 138 ? -11.641 7.133 -1.173 1 97.06 138 ALA B N 1
ATOM 2218 C CA . ALA B 1 138 ? -12.555 8.273 -1.18 1 97.06 138 ALA B CA 1
ATOM 2219 C C . ALA B 1 138 ? -11.836 9.555 -0.785 1 97.06 138 ALA B C 1
ATOM 2221 O O . ALA B 1 138 ? -12.07 10.609 -1.376 1 97.06 138 ALA B O 1
ATOM 2222 N N . VAL B 1 139 ? -10.977 9.461 0.222 1 97.19 139 VAL B N 1
ATOM 2223 C CA . VAL B 1 139 ? -10.203 10.602 0.693 1 97.19 139 VAL B CA 1
ATOM 2224 C C . VAL B 1 139 ? -9.281 11.094 -0.421 1 97.19 139 VAL B C 1
ATOM 2226 O O . VAL B 1 139 ? -9.242 12.289 -0.715 1 97.19 139 VAL B O 1
ATOM 2229 N N . VAL B 1 140 ? -8.562 10.195 -1.087 1 96.5 140 VAL B N 1
ATOM 2230 C CA . VAL B 1 140 ? -7.641 10.531 -2.168 1 96.5 140 VAL B CA 1
ATOM 2231 C C . VAL B 1 140 ? -8.406 11.18 -3.32 1 96.5 140 VAL B C 1
ATOM 2233 O O . VAL B 1 140 ? -7.969 12.188 -3.881 1 96.5 140 VAL B O 1
ATOM 2236 N N . SER B 1 141 ? -9.531 10.602 -3.635 1 95.44 141 SER B N 1
ATOM 2237 C CA . SER B 1 141 ? -10.367 11.148 -4.695 1 95.44 141 SER B CA 1
ATOM 2238 C C . SER B 1 141 ? -10.812 12.57 -4.375 1 95.44 141 SER B C 1
ATOM 2240 O O . SER B 1 141 ? -10.789 13.445 -5.242 1 95.44 141 SER B O 1
ATOM 2242 N N . ALA B 1 142 ? -11.195 12.789 -3.178 1 95.38 142 ALA B N 1
ATOM 2243 C CA . ALA B 1 142 ? -11.664 14.102 -2.748 1 95.38 142 ALA B CA 1
ATOM 2244 C C . ALA B 1 142 ? -10.531 15.133 -2.799 1 95.38 142 ALA B C 1
ATOM 2246 O O . ALA B 1 142 ? -10.75 16.281 -3.195 1 95.38 142 ALA B O 1
ATOM 2247 N N . LEU B 1 143 ? -9.344 14.711 -2.439 1 93.81 143 LEU B N 1
ATOM 2248 C CA . LEU B 1 143 ? -8.195 15.609 -2.426 1 93.81 143 LEU B CA 1
ATOM 2249 C C . LEU B 1 143 ? -7.727 15.922 -3.846 1 93.81 143 LEU B C 1
ATOM 2251 O O . LEU B 1 143 ? -7.184 17 -4.105 1 93.81 143 LEU B O 1
ATOM 2255 N N . GLY B 1 144 ? -7.953 14.977 -4.762 1 89.25 144 GLY B N 1
ATOM 2256 C CA . GLY B 1 144 ? -7.516 15.141 -6.141 1 89.25 144 GLY B CA 1
ATOM 2257 C C . GLY B 1 144 ? -8.562 15.789 -7.023 1 89.25 144 GLY B C 1
ATOM 2258 O O . GLY B 1 144 ? -8.336 15.984 -8.219 1 89.25 144 GLY B O 1
ATOM 2259 N N . ARG B 1 145 ? -9.719 16.094 -6.625 1 78.94 145 ARG B N 1
ATOM 2260 C CA . ARG B 1 145 ? -10.867 16.531 -7.406 1 78.94 145 ARG B CA 1
ATOM 2261 C C . ARG B 1 145 ? -10.57 17.844 -8.141 1 78.94 145 ARG B C 1
ATOM 2263 O O . ARG B 1 145 ? -10.953 18 -9.305 1 78.94 145 ARG B O 1
ATOM 2270 N N . GLN B 1 146 ? -9.953 18.625 -7.496 1 71 146 GLN B N 1
ATOM 2271 C CA . GLN B 1 146 ? -9.719 19.922 -8.141 1 71 146 GLN B CA 1
ATOM 2272 C C . GLN B 1 146 ? -8.641 19.812 -9.211 1 71 146 GLN B C 1
ATOM 2274 O O . GLN B 1 146 ? -8.352 20.781 -9.906 1 71 146 GLN B O 1
ATOM 2279 N N . TYR B 1 147 ? -8.172 18.656 -9.344 1 68.25 147 TYR B N 1
ATOM 2280 C CA . TYR B 1 147 ? -7.172 18.438 -10.375 1 68.25 147 TYR B CA 1
ATOM 2281 C C . TYR B 1 147 ? -7.832 18.125 -11.711 1 68.25 147 TYR B C 1
ATOM 2283 O O . TYR B 1 147 ? -7.164 18.094 -12.75 1 68.25 147 TYR B O 1
ATOM 2291 N N . HIS B 1 148 ? -9.039 17.766 -11.672 1 58.09 148 HIS B N 1
ATOM 2292 C CA . HIS B 1 148 ? -9.797 17.516 -12.891 1 58.09 148 HIS B CA 1
ATOM 2293 C C . HIS B 1 148 ? -10.953 18.484 -13.031 1 58.09 148 HIS B C 1
ATOM 2295 O O . HIS B 1 148 ? -11.445 19.031 -12.039 1 58.09 148 HIS B O 1
#

Solvent-accessible surface area (backbone atoms only — not comparable to full-atom values): 15416 Å² total; per-residue (Å²): 127,70,88,74,53,74,66,39,51,50,42,40,53,53,51,53,72,70,57,50,46,80,57,50,16,24,53,16,44,43,30,30,45,57,53,41,50,81,56,44,74,78,44,62,88,60,59,67,64,90,42,69,69,41,38,73,70,30,66,56,48,37,51,48,12,30,52,53,39,52,50,49,51,54,36,68,77,28,62,75,44,40,50,69,71,28,44,67,58,8,46,44,37,42,74,72,60,58,57,60,55,68,56,45,51,50,39,47,51,29,40,49,30,47,50,17,17,70,53,17,60,86,68,49,29,51,68,44,45,27,33,42,48,54,52,47,50,52,52,36,49,26,44,32,44,67,74,103,127,69,87,73,53,73,66,38,50,49,41,41,53,55,51,54,72,68,56,52,45,82,59,49,15,24,52,14,43,45,30,31,44,58,53,41,51,81,58,44,74,78,45,62,89,61,59,68,63,88,41,68,70,41,37,74,71,28,65,57,48,35,51,48,13,29,50,53,38,52,52,48,49,55,35,67,77,29,62,74,44,40,50,69,71,28,44,66,58,10,44,44,36,44,74,72,62,58,58,60,55,67,55,46,51,51,39,48,50,29,41,50,31,46,51,18,17,72,55,16,61,86,68,50,29,50,68,44,47,25,35,42,49,54,51,48,49,53,51,38,49,26,44,32,44,68,73,102

Sequence (296 aa):
MVDWTDAERAAITSLWGKIDVGEIGPQALTRLLIVYPWTQRHFTTFGNVSTNAAILGNPKVAQHGKTVMGGLENAVKNLDDIKNTYAKLSRMHSEKLHVDPDNFRALAECISVCVAAKFGKQAFTADVQEAWQKFLSAVVSALGRQYHMVDWTDAERAAITSLWGKIDVGEIGPQALTRLLIVYPWTQRHFTTFGNVSTNAAILGNPKVAQHGKTVMGGLENAVKNLDDIKNTYAKLSRMHSEKLHVDPDNFRALAECISVCVAAKFGKQAFTADVQEAWQKFLSAVVSALGRQYH

Radius of gyration: 19.01 Å; Cα contacts (8 Å, |Δi|>4): 378; chains: 2; bounding box: 48×50×42 Å

Secondary structure (DSSP, 8-state):
-----HHHHHHHHHHHHH--HHHHHHHHHHHHHHHSGGGGGGGGGG---SSHHHHHT-HHHHHHHHHHHHHHHHHHHTGGGHHHHTHHHHHIIIIIS---HHHHHHHHHHHHHHHHHHHHHHHS-HHHHHHHHHHHHHHHHHHHGGG-/-----HHHHHHHHHHHHH--HHHHHHHHHHHHHHHSGGGGGGGGGG---SSHHHHHT-HHHHHHHHHHHHHHHHHHHTGGGHHHHTHHHHHIIIIIS---HHHHHHHHHHHHHHHHHHHHHHHS-HHHHHHHHHHHHHHHHHHHGGG-

pLDDT: mean 95.98, std 5.43, range [58.09, 98.88]

Organism: Seriola quinqueradiata (NCBI:txid8161)

InterPro domains:
  IPR000971 Globin [PF00042] (28-143)
  IPR000971 Globin [PS01033] (3-148)
  IPR002337 Hemoglobin, beta-type [PR00814] (30-46)
  IPR002337 Hemoglobin, beta-type [PR00814] (48-63)
  IPR002337 Hemoglobin, beta-type [PR00814] (72-89)
  IPR002337 Hemoglobin, beta-type [PR00814] (94-99)
  IPR002337 Hemoglobin, beta-type [PR00814] (129-145)
  IPR002337 Hemoglobin, beta-type [cd08925] (8-147)
  IPR009050 Globin-like superfamily [SSF46458] (2-148)
  IPR012292 Globin/Protoglobin [G3DSA:1.10.490.10] (2-148)
  IPR050056 Hemoglobin and related oxygen transporters [PTHR11442] (1-148)

Foldseek 3Di:
DDDDDPLLLCLQVVLLVVDDQLPLLLQLLLCLCVVVVVQCVLVVVQPDPPDSVCSNPGVVSSVVSSVVVVLLVQCSVVVVPLLVSCQVVLCCCCPPRNDDLVSLVSSLVSSLVSSCVVPPCVSCPPSSVVSSVVSSVVNSCSSCVVVD/DDDDDPLLLCLQVVLLVVDDQLPLLLQLLLCLCVVVVVQCVLVVVQPDPPDSVCSNPGVVSSVVSSVVVVLLVQCSVVVVPLLVSCQVVLCCCCPPRNDDLVSLVSSLVSSLVSSCVVPPCVSCPPSSVVSSVVSSVSNSCSSCVVVD